Protein AF-A0A3D6CG31-F1 (afdb_monomer)

Secondary structure (DSSP, 8-state):
-BHHHHTTT-TT--TTTTTT-B-EEE---TTSSSEEEEEEEEEEEETT-EEEEEEEEEE---SSS-BPPEEEEEESSTT--EEEEE----TTS---EEEEEEEEPPSSSSEEEEEEEEEEE----SSB--EEEEEEEEEEEPBPPHHHH-EE--EES--SSEEEE-BEESSPPPTTEEEEEEEEEE-TTSPBPTT--EES-GGGTT-SSB--TT-SSSSS--SSSPP-EETTSEEEEEEEEEETTEEEEEEEEEEEE-TT--SS-SEEEEEEEE-PPPHHHHHHHHHHHHHHHHHHHHHHHHHHHHTT--

Structure (mmCIF, N/CA/C/O backbone):
data_AF-A0A3D6CG31-F1
#
_entry.id   AF-A0A3D6CG31-F1
#
loop_
_atom_site.group_PDB
_atom_site.id
_atom_site.type_symbol
_atom_site.label_atom_id
_atom_site.label_alt_id
_atom_site.label_comp_id
_atom_site.label_asym_id
_atom_site.label_entity_id
_atom_site.label_seq_id
_atom_site.pdbx_PDB_ins_code
_atom_site.Cartn_x
_atom_site.Cartn_y
_atom_site.Cartn_z
_atom_site.occupancy
_atom_site.B_iso_or_equiv
_atom_site.auth_seq_id
_atom_site.auth_comp_id
_atom_site.auth_asym_id
_atom_site.auth_atom_id
_atom_site.pdbx_PDB_model_num
ATOM 1 N N . MET A 1 1 ? -11.327 -3.341 32.456 1.00 74.56 1 MET A N 1
ATOM 2 C CA . MET A 1 1 ? -12.306 -3.757 33.484 1.00 74.56 1 MET A CA 1
ATOM 3 C C . MET A 1 1 ? -12.919 -5.075 33.056 1.00 74.56 1 MET A C 1
ATOM 5 O O . MET A 1 1 ? -13.019 -5.312 31.858 1.00 74.56 1 MET A O 1
ATOM 9 N N . THR A 1 2 ? -13.310 -5.924 34.000 1.00 81.06 2 THR A N 1
ATOM 10 C CA . THR A 1 2 ? -14.000 -7.186 33.681 1.00 81.06 2 THR A CA 1
ATOM 11 C C . THR A 1 2 ? -15.369 -6.916 33.048 1.00 81.06 2 THR A C 1
ATOM 13 O O . THR A 1 2 ? -15.935 -5.835 33.228 1.00 81.06 2 THR A O 1
ATOM 16 N N . SER A 1 3 ? -15.948 -7.903 32.363 1.00 79.56 3 SER A N 1
ATOM 17 C CA . SER A 1 3 ? -17.311 -7.801 31.815 1.00 79.56 3 SER A CA 1
ATOM 18 C C . SER A 1 3 ? -18.372 -7.547 32.894 1.00 79.56 3 SER A C 1
ATOM 20 O O . SER A 1 3 ? -19.311 -6.797 32.658 1.00 79.56 3 SER A O 1
ATOM 22 N N . ALA A 1 4 ? -18.200 -8.074 34.112 1.00 81.88 4 ALA A N 1
ATOM 23 C CA . ALA A 1 4 ? -19.115 -7.804 35.226 1.00 81.88 4 ALA A CA 1
ATOM 24 C C . ALA A 1 4 ? -19.066 -6.337 35.694 1.00 81.88 4 ALA A C 1
ATOM 26 O O . ALA A 1 4 ? -20.095 -5.747 36.012 1.00 81.88 4 ALA A O 1
ATOM 27 N N . GLN A 1 5 ? -17.877 -5.728 35.704 1.00 82.00 5 GLN A N 1
ATOM 28 C CA . GLN A 1 5 ? -17.710 -4.306 36.024 1.00 82.00 5 GLN A CA 1
ATOM 29 C C . GLN A 1 5 ? -18.253 -3.392 34.915 1.00 82.00 5 GLN A C 1
ATOM 31 O O . GLN A 1 5 ? -18.635 -2.262 35.203 1.00 82.00 5 GLN A O 1
ATOM 36 N N . GLY A 1 6 ? -18.341 -3.885 33.675 1.00 77.75 6 GLY A N 1
ATOM 37 C CA . GLY A 1 6 ? -18.923 -3.159 32.541 1.00 77.75 6 GLY A CA 1
ATOM 38 C C . GLY A 1 6 ? -20.362 -2.692 32.783 1.00 77.75 6 GLY A C 1
ATOM 39 O O . GLY A 1 6 ? -20.715 -1.596 32.357 1.00 77.75 6 GLY A O 1
ATOM 40 N N . LEU A 1 7 ? -21.152 -3.442 33.565 1.00 80.06 7 LEU A N 1
ATOM 41 C CA . LEU A 1 7 ? -22.521 -3.055 33.943 1.00 80.06 7 LEU A CA 1
ATOM 42 C C . LEU A 1 7 ? -22.604 -1.741 34.732 1.00 80.06 7 LEU A C 1
ATOM 44 O O . LEU A 1 7 ? -23.650 -1.098 34.731 1.00 80.06 7 LEU A O 1
ATOM 48 N N . GLN A 1 8 ? -21.527 -1.339 35.416 1.00 78.75 8 GLN A N 1
ATOM 49 C CA . GLN A 1 8 ? -21.482 -0.060 36.136 1.00 78.75 8 GLN A CA 1
ATOM 50 C C . GLN A 1 8 ? -21.344 1.136 35.188 1.00 78.75 8 GLN A C 1
ATOM 52 O O . GLN A 1 8 ? -21.686 2.251 35.567 1.00 78.75 8 GLN A O 1
ATOM 57 N N . VAL A 1 9 ? -20.828 0.904 33.979 1.00 76.38 9 VAL A N 1
ATOM 58 C CA . VAL A 1 9 ? -20.671 1.921 32.933 1.00 76.38 9 VAL A CA 1
ATOM 59 C C . VAL A 1 9 ? -21.878 1.908 32.004 1.00 76.38 9 VAL A C 1
ATOM 61 O O . VAL A 1 9 ? -22.412 2.958 31.672 1.00 76.38 9 VAL A O 1
ATOM 64 N N . SER A 1 10 ? -22.336 0.718 31.613 1.00 78.81 10 SER A N 1
ATOM 65 C CA . SER A 1 10 ? -23.475 0.554 30.718 1.00 78.81 10 SER A CA 1
ATOM 66 C C . SER A 1 10 ? -24.391 -0.575 31.194 1.00 78.81 10 SER A C 1
ATOM 68 O O . SER A 1 10 ? -24.018 -1.749 31.110 1.00 78.81 10 SER A O 1
ATOM 70 N N . PRO A 1 11 ? -25.618 -0.259 31.644 1.00 79.62 11 PRO A N 1
ATOM 71 C CA . PRO A 1 11 ? -26.596 -1.265 32.058 1.00 79.62 11 PRO A CA 1
ATOM 72 C C . PRO A 1 11 ? -27.039 -2.216 30.936 1.00 79.62 11 PRO A C 1
ATOM 74 O O . PRO A 1 11 ? -27.633 -3.253 31.216 1.00 79.62 11 PRO A O 1
ATOM 77 N N . THR A 1 12 ? -26.776 -1.868 29.672 1.00 78.88 12 TH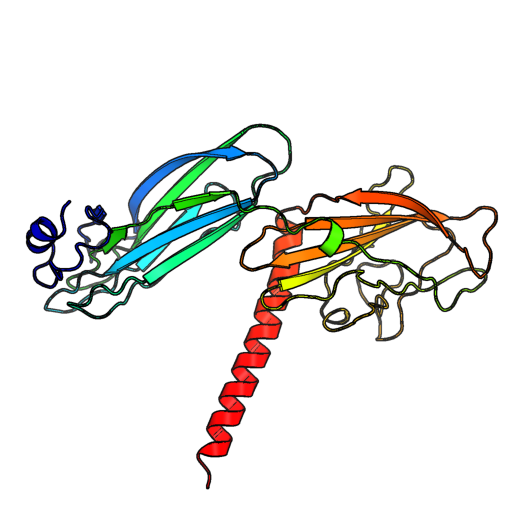R A N 1
ATOM 78 C CA . THR A 1 12 ? -27.110 -2.676 28.487 1.00 78.88 12 THR A CA 1
ATOM 79 C C . THR A 1 12 ? -25.976 -3.623 28.069 1.00 78.88 12 THR A C 1
ATOM 81 O O . THR A 1 12 ? -26.109 -4.348 27.077 1.00 78.88 12 THR A O 1
ATOM 84 N N . TRP A 1 13 ? -24.864 -3.638 28.816 1.00 83.56 13 TRP A N 1
ATOM 85 C CA . TRP A 1 13 ? -23.730 -4.530 28.587 1.00 83.56 13 TRP A CA 1
ATOM 86 C C . TRP A 1 13 ? -24.083 -5.998 28.864 1.00 83.56 13 TRP A C 1
ATOM 88 O O . TRP A 1 13 ? -24.642 -6.331 29.909 1.00 83.56 13 TRP A O 1
ATOM 98 N N . ASP A 1 14 ? -23.692 -6.898 27.958 1.00 80.38 14 ASP A N 1
ATOM 99 C CA . ASP A 1 14 ? -23.818 -8.339 28.180 1.00 80.38 14 ASP A CA 1
ATOM 100 C C . ASP A 1 14 ? -22.618 -8.869 28.978 1.00 80.38 14 ASP A C 1
ATOM 102 O O . ASP A 1 14 ? -21.479 -8.933 28.511 1.00 80.38 14 ASP A O 1
ATOM 106 N N . VAL A 1 15 ? -22.880 -9.281 30.218 1.00 74.50 15 VAL A N 1
ATOM 107 C CA . VAL A 1 15 ? -21.870 -9.846 31.125 1.00 74.50 15 VAL A CA 1
ATOM 108 C C . VAL A 1 15 ? -21.269 -11.160 30.628 1.00 74.50 15 VAL A C 1
ATOM 110 O O . 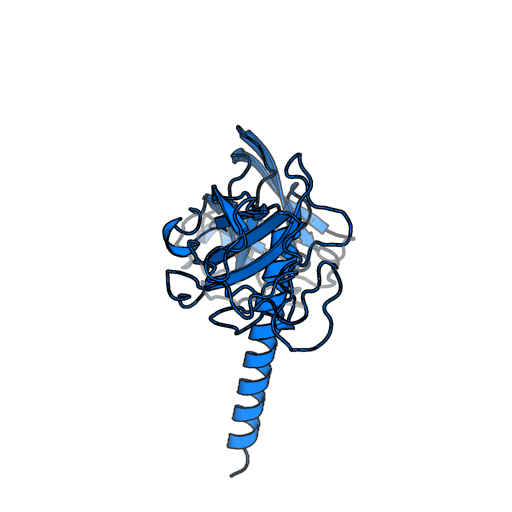VAL A 1 15 ? -20.178 -11.524 31.069 1.00 74.50 15 VAL A O 1
ATOM 113 N N . ASN A 1 16 ? -21.938 -11.847 29.697 1.00 74.75 16 ASN A N 1
ATOM 114 C CA . ASN A 1 16 ? -21.446 -13.074 29.077 1.00 74.75 16 ASN A CA 1
ATOM 115 C C . ASN A 1 16 ? -20.445 -12.814 27.951 1.00 74.75 16 ASN A C 1
ATOM 117 O O . ASN A 1 16 ? -19.900 -13.766 27.392 1.00 74.75 16 ASN A O 1
ATOM 121 N N . CYS A 1 17 ? -20.103 -11.551 27.677 1.00 73.25 17 CYS A N 1
ATOM 122 C CA . CYS A 1 17 ? -18.945 -11.187 26.860 1.00 73.25 17 CYS A CA 1
ATOM 123 C C . CYS A 1 17 ? -17.644 -11.411 27.638 1.00 73.25 17 CYS A C 1
ATOM 125 O O . CYS A 1 17 ? -16.812 -10.517 27.779 1.00 73.25 17 CYS A O 1
ATOM 127 N N . SER A 1 18 ? -17.518 -12.594 28.237 1.00 63.00 18 SER A N 1
ATOM 128 C CA . SER A 1 18 ? -16.378 -13.067 29.014 1.00 63.00 18 SER A CA 1
ATOM 129 C C . SER A 1 18 ? -15.284 -13.649 28.121 1.00 63.00 18 SER A C 1
ATOM 131 O O . SER A 1 18 ? -14.123 -13.678 28.532 1.00 63.00 18 SER A O 1
ATOM 133 N N . ASN A 1 19 ? -15.624 -14.043 26.886 1.00 57.72 19 ASN A N 1
ATOM 134 C CA . ASN A 1 19 ? -14.634 -14.239 25.833 1.00 57.72 19 ASN A CA 1
ATOM 135 C C . ASN A 1 19 ? -13.849 -12.925 25.686 1.00 57.72 19 ASN A C 1
ATOM 137 O O . ASN A 1 19 ? -14.454 -11.873 25.497 1.00 57.72 19 ASN A O 1
ATOM 141 N N . ASN A 1 20 ? -12.523 -13.017 25.833 1.00 54.59 20 ASN A N 1
ATOM 142 C CA . ASN A 1 20 ? -11.527 -11.929 25.856 1.00 54.59 20 ASN A CA 1
ATOM 143 C C . ASN A 1 20 ? -11.290 -11.219 27.213 1.00 54.59 20 ASN A C 1
ATOM 145 O O . ASN A 1 20 ? -10.368 -10.417 27.343 1.00 54.59 20 ASN A O 1
ATOM 149 N N . GLY A 1 21 ? -12.005 -11.584 28.283 1.00 74.44 21 GLY A N 1
ATOM 150 C CA . GLY A 1 21 ? -11.642 -11.190 29.651 1.00 74.44 21 GLY A CA 1
ATOM 151 C C . GLY A 1 21 ? -11.888 -9.715 30.011 1.00 74.44 21 GLY A C 1
ATOM 152 O O . GLY A 1 21 ? -12.978 -9.368 30.465 1.00 74.44 21 GLY A O 1
ATOM 153 N N . ASN A 1 22 ? -10.846 -8.876 29.948 1.00 83.38 22 ASN A N 1
ATOM 154 C CA . ASN A 1 22 ? -10.865 -7.479 30.404 1.00 83.38 22 ASN A CA 1
ATOM 155 C C . ASN A 1 22 ? -10.921 -6.512 29.219 1.00 83.38 22 ASN A C 1
ATOM 157 O O . ASN A 1 22 ? -10.044 -6.553 28.369 1.00 83.38 22 ASN A O 1
ATOM 161 N N . HIS A 1 23 ? -11.829 -5.538 29.277 1.00 86.50 23 HIS A N 1
ATOM 162 C CA . HIS A 1 23 ? -12.048 -4.560 28.203 1.00 86.50 23 HIS A CA 1
ATOM 163 C C . HIS A 1 23 ? -11.639 -3.144 28.615 1.00 86.50 23 HIS A C 1
ATOM 165 O O . HIS A 1 23 ? -11.683 -2.791 29.806 1.00 86.50 23 HIS A O 1
ATOM 171 N N . LEU A 1 24 ? -11.276 -2.309 27.642 1.00 90.75 24 LEU A N 1
ATOM 172 C CA . LEU A 1 24 ? -11.152 -0.865 27.832 1.00 90.75 24 LEU A CA 1
ATOM 173 C C . LEU A 1 24 ? -12.522 -0.226 27.598 1.00 90.75 24 LEU A C 1
ATOM 175 O O . LEU A 1 24 ? -13.062 -0.319 26.504 1.00 90.75 24 LEU A O 1
ATOM 179 N N . TYR A 1 25 ? -13.065 0.441 28.612 1.00 90.56 25 TYR A N 1
ATOM 180 C CA . TYR A 1 25 ? -14.312 1.193 28.487 1.00 90.56 25 TYR A CA 1
ATOM 181 C C . TYR A 1 25 ? -14.008 2.684 28.501 1.00 90.56 25 TYR A C 1
ATOM 183 O O . TYR A 1 25 ? -13.195 3.158 29.297 1.00 90.56 25 TYR A O 1
ATOM 191 N N . VAL A 1 26 ? -14.682 3.409 27.625 1.00 92.56 26 VAL A N 1
ATOM 192 C CA . VAL A 1 26 ? -14.509 4.832 27.380 1.00 92.56 26 VAL A CA 1
ATOM 193 C C . VAL A 1 26 ? -15.880 5.473 27.560 1.00 92.56 26 VAL A C 1
ATOM 195 O O . VAL A 1 26 ? -16.756 5.304 26.717 1.00 92.56 26 VAL A O 1
ATOM 198 N N . ASN A 1 27 ? -16.060 6.173 28.683 1.00 89.62 27 ASN A N 1
ATOM 199 C CA . ASN A 1 27 ? -17.300 6.882 29.005 1.00 89.62 27 ASN A CA 1
ATOM 200 C C . ASN A 1 27 ? -17.376 8.179 28.206 1.00 89.62 27 ASN A C 1
ATOM 202 O O . ASN A 1 27 ? -16.622 9.111 28.514 1.00 89.62 27 ASN A O 1
ATOM 206 N N . GLY A 1 28 ? -18.183 8.180 27.155 1.00 89.62 28 GLY A N 1
ATOM 207 C CA . GLY A 1 28 ? -18.492 9.261 26.232 1.00 89.62 28 GLY A CA 1
ATOM 208 C C . GLY A 1 28 ? -18.897 10.577 26.897 1.00 89.62 28 GLY A C 1
ATOM 209 O O . GLY A 1 28 ? -19.248 10.620 28.074 1.00 89.62 28 GLY A O 1
ATOM 210 N N . ALA A 1 29 ? -18.772 11.683 26.171 1.00 90.94 29 ALA A N 1
ATOM 211 C CA . ALA A 1 29 ? -19.188 13.008 26.610 1.00 90.94 29 ALA A CA 1
ATOM 212 C C . ALA A 1 29 ? -19.809 13.785 25.439 1.00 90.94 29 ALA A C 1
ATOM 214 O O . ALA A 1 29 ? -19.253 14.775 24.964 1.00 90.94 29 ALA A O 1
ATOM 215 N N . THR A 1 30 ? -20.975 13.324 24.990 1.00 91.25 30 THR A N 1
ATOM 216 C CA . THR A 1 30 ? -21.802 13.987 23.974 1.00 91.25 30 THR A CA 1
ATOM 217 C C . THR A 1 30 ? -22.056 15.476 24.266 1.00 91.25 30 THR A C 1
ATOM 219 O O . THR A 1 30 ? -22.028 15.947 25.405 1.00 91.25 30 THR A O 1
ATOM 222 N N . GLY A 1 31 ? -22.334 16.246 23.212 1.00 90.06 31 GLY A N 1
ATOM 223 C CA . GLY A 1 31 ? -22.633 17.679 23.278 1.00 90.06 31 GLY A CA 1
ATOM 224 C C . GLY A 1 31 ? -21.413 18.590 23.446 1.00 90.06 31 GLY A C 1
ATOM 225 O O . GLY A 1 31 ? -21.580 19.799 23.623 1.00 90.06 31 GLY A O 1
ATOM 226 N N . LEU A 1 32 ? -20.195 18.047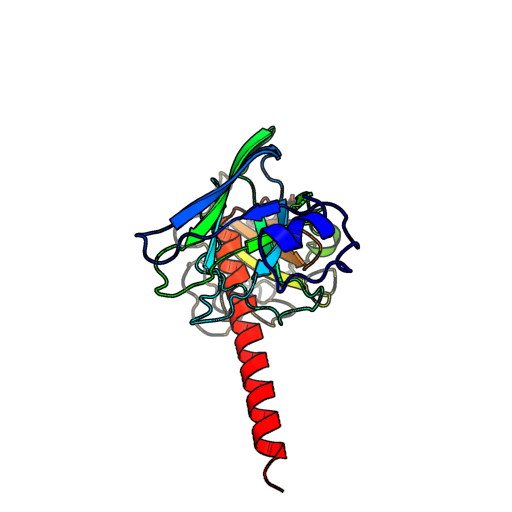 23.381 1.00 92.62 32 LEU A N 1
ATOM 227 C CA . LEU A 1 32 ? -18.962 18.832 23.372 1.00 92.62 32 LEU A CA 1
ATOM 228 C C . LEU A 1 32 ? -18.539 19.182 21.939 1.00 92.62 32 LEU A C 1
ATOM 230 O O . LEU A 1 32 ? -19.199 18.857 20.956 1.00 92.62 32 LEU A O 1
ATOM 234 N N . THR A 1 33 ? -17.427 19.899 21.805 1.00 92.44 33 THR A N 1
ATOM 235 C CA . THR A 1 33 ? -16.860 20.243 20.502 1.00 92.44 33 THR A CA 1
ATOM 236 C C . THR A 1 33 ? -15.688 19.330 20.153 1.00 92.44 33 THR A C 1
ATOM 238 O O . THR A 1 33 ? -14.783 19.106 20.956 1.00 92.44 33 THR A O 1
ATOM 241 N N . GLY A 1 34 ? -15.674 18.845 18.911 1.00 93.38 34 GLY A N 1
ATOM 242 C CA . GLY A 1 34 ? -14.575 18.057 18.359 1.00 93.38 34 GLY A CA 1
ATOM 243 C C . GLY A 1 34 ? -14.459 16.651 18.948 1.00 93.38 34 GLY A C 1
ATOM 244 O O . GLY A 1 34 ? -15.448 16.021 19.309 1.00 93.38 34 GLY A O 1
ATOM 245 N N . SER A 1 35 ? -13.225 16.149 19.003 1.00 95.94 35 SER A N 1
ATOM 246 C CA . SER A 1 35 ? -12.925 14.782 19.431 1.00 95.94 35 SER A CA 1
ATOM 247 C C . SER A 1 35 ? -11.926 14.762 20.581 1.00 95.94 35 SER A C 1
ATOM 249 O O . SER A 1 35 ? -11.000 15.579 20.621 1.00 95.94 35 SER A O 1
ATOM 251 N N . ARG A 1 36 ? -12.048 13.779 21.476 1.00 95.50 36 ARG A N 1
ATOM 252 C CA . ARG A 1 36 ? -11.067 13.523 22.542 1.00 95.50 36 ARG A CA 1
ATOM 253 C C . ARG A 1 36 ? -10.237 12.279 22.256 1.00 95.50 36 ARG A C 1
ATOM 255 O O . ARG A 1 36 ? -10.669 11.375 21.546 1.00 95.50 36 ARG A O 1
ATOM 262 N N . VAL A 1 37 ? -9.058 12.199 22.866 1.00 96.88 37 VAL A N 1
ATOM 263 C CA . VAL A 1 37 ? -8.226 10.990 22.820 1.00 96.88 37 VAL A CA 1
ATOM 264 C C . VAL A 1 37 ? -8.800 9.954 23.785 1.00 96.88 37 VAL A C 1
ATOM 266 O O . VAL A 1 37 ? -8.684 10.108 24.997 1.00 96.88 37 VAL A O 1
ATOM 269 N N . ALA A 1 38 ? -9.402 8.899 23.241 1.00 95.88 38 ALA A N 1
ATOM 270 C CA . ALA A 1 38 ? -9.897 7.757 24.004 1.00 95.88 38 ALA A CA 1
ATOM 271 C C . ALA A 1 38 ? -8.756 6.812 24.412 1.00 95.88 38 ALA A C 1
ATOM 273 O O . ALA A 1 38 ? -8.762 6.235 25.497 1.00 95.88 38 ALA A O 1
ATOM 274 N N . TRP A 1 39 ? -7.758 6.667 23.538 1.00 97.31 39 TRP A N 1
ATOM 275 C CA . TRP A 1 39 ? -6.573 5.852 23.779 1.00 97.31 39 TRP A CA 1
ATOM 276 C C . TRP A 1 39 ? -5.411 6.324 22.906 1.00 97.31 39 TRP A C 1
ATOM 278 O O . TRP A 1 39 ? -5.617 6.780 21.778 1.00 97.31 39 TRP A O 1
ATOM 288 N N . HIS A 1 40 ? -4.179 6.195 23.397 1.00 97.44 40 HIS A N 1
ATOM 289 C CA . HIS A 1 40 ? -2.994 6.375 22.568 1.00 97.44 40 HIS A CA 1
ATOM 290 C C . HIS A 1 40 ? -1.815 5.538 23.061 1.00 97.44 40 HIS A C 1
ATOM 292 O O . HIS A 1 40 ? -1.685 5.259 24.253 1.00 97.44 40 HIS A O 1
ATOM 298 N N . GLN A 1 41 ? -0.905 5.209 22.147 1.00 97.19 41 GLN A N 1
ATOM 299 C CA . GLN A 1 41 ? 0.347 4.534 22.473 1.00 97.19 41 GLN A CA 1
ATOM 300 C C . GLN A 1 41 ? 1.448 4.907 21.479 1.00 97.19 41 GLN A C 1
ATOM 302 O O . GLN A 1 41 ? 1.188 5.124 20.295 1.00 97.19 41 GLN A O 1
ATOM 307 N N . ASN A 1 42 ? 2.686 4.957 21.972 1.00 97.00 42 ASN A N 1
ATOM 308 C CA . ASN A 1 42 ? 3.879 4.958 21.132 1.00 97.00 42 ASN A CA 1
ATOM 309 C C . ASN A 1 42 ? 4.384 3.522 20.990 1.00 97.00 42 ASN A C 1
ATOM 311 O O . ASN A 1 42 ? 4.570 2.831 21.992 1.00 97.00 42 ASN A O 1
ATOM 315 N N . VAL A 1 43 ? 4.621 3.092 19.757 1.00 96.56 43 VAL A N 1
ATOM 316 C CA . VAL A 1 43 ? 5.114 1.757 19.418 1.00 96.56 43 VAL A CA 1
ATOM 317 C C . VAL A 1 43 ? 6.365 1.864 18.558 1.00 96.56 43 VAL A C 1
ATOM 319 O O . VAL A 1 43 ? 6.492 2.759 17.722 1.00 96.56 43 VAL A O 1
ATOM 322 N N . THR A 1 44 ? 7.290 0.930 18.755 1.00 96.69 44 THR A N 1
ATOM 323 C CA . THR A 1 44 ? 8.496 0.816 17.935 1.00 96.69 44 THR A CA 1
ATOM 324 C C . THR A 1 44 ? 8.282 -0.263 16.886 1.00 96.69 44 THR A C 1
ATOM 326 O O . THR A 1 44 ? 7.986 -1.407 17.219 1.00 96.69 44 THR A O 1
ATOM 329 N N . VAL A 1 45 ? 8.450 0.102 15.620 1.00 94.94 45 VAL A N 1
ATOM 330 C CA . VAL A 1 45 ? 8.254 -0.767 14.453 1.00 94.94 45 VAL A CA 1
ATOM 331 C C . VAL A 1 45 ? 9.465 -0.698 13.531 1.00 94.94 45 VAL A C 1
ATOM 333 O O . VAL A 1 45 ? 10.279 0.220 13.625 1.00 94.94 45 VAL A O 1
ATOM 336 N N . SER A 1 46 ? 9.622 -1.669 12.639 1.00 93.44 46 SER A N 1
ATOM 337 C CA . SER A 1 46 ? 10.743 -1.693 11.698 1.00 93.44 46 SER A CA 1
ATOM 338 C C . SER A 1 46 ? 10.459 -0.829 10.467 1.00 93.44 46 SER A C 1
ATOM 340 O O . SER A 1 46 ? 9.372 -0.875 9.889 1.00 93.44 46 SER A O 1
ATOM 342 N N . ARG A 1 47 ? 11.457 -0.054 10.028 1.00 88.31 47 ARG A N 1
ATOM 343 C CA . ARG A 1 47 ? 11.411 0.683 8.756 1.00 88.31 47 ARG A CA 1
ATOM 344 C C . ARG A 1 47 ? 11.300 -0.281 7.575 1.00 88.31 47 ARG A C 1
ATOM 346 O O . ARG A 1 47 ? 11.804 -1.401 7.626 1.00 88.31 47 ARG A O 1
ATOM 353 N N . GLY A 1 48 ? 10.604 0.155 6.526 1.00 80.88 48 GLY A N 1
ATOM 354 C CA . GLY A 1 48 ? 10.371 -0.627 5.309 1.00 80.88 48 GLY A CA 1
ATOM 355 C C . GLY A 1 48 ? 9.487 -1.868 5.486 1.00 80.88 48 GLY A C 1
ATOM 356 O O . GLY A 1 48 ? 9.376 -2.662 4.556 1.00 80.88 48 GLY A O 1
ATOM 357 N N . LYS A 1 49 ? 8.877 -2.062 6.661 1.00 85.12 49 LYS A N 1
ATOM 358 C CA . LYS A 1 49 ? 7.956 -3.169 6.941 1.00 85.12 49 LYS A CA 1
ATOM 359 C C . LYS A 1 49 ? 6.506 -2.716 6.907 1.00 85.12 49 LYS A C 1
ATOM 361 O O . LYS A 1 49 ? 6.195 -1.523 6.939 1.00 85.12 49 LYS A O 1
ATOM 366 N N . MET A 1 50 ? 5.618 -3.699 6.849 1.00 86.19 50 MET A N 1
ATOM 367 C CA . MET A 1 50 ? 4.183 -3.486 6.882 1.00 86.19 50 MET A CA 1
ATOM 368 C C . MET A 1 50 ? 3.580 -4.082 8.136 1.00 86.19 50 MET A C 1
ATOM 370 O O . MET A 1 50 ? 3.986 -5.154 8.581 1.00 86.19 50 MET A O 1
ATOM 374 N N . TYR A 1 51 ? 2.586 -3.390 8.675 1.00 90.00 51 TYR A N 1
ATOM 375 C CA . TYR A 1 51 ? 1.898 -3.799 9.889 1.00 90.00 51 TYR A CA 1
ATOM 376 C C . TYR A 1 51 ? 0.393 -3.736 9.681 1.00 90.00 51 TYR A C 1
ATOM 378 O O . TYR A 1 51 ? -0.103 -2.823 9.025 1.00 90.00 51 TYR A O 1
ATOM 386 N N . LYS A 1 52 ? -0.341 -4.680 10.265 1.00 88.50 52 LYS A N 1
ATOM 387 C CA . LYS A 1 52 ? -1.798 -4.628 10.351 1.00 88.50 52 LYS A CA 1
ATOM 388 C C . LYS A 1 52 ? -2.188 -4.199 11.758 1.00 88.50 52 LYS A C 1
ATOM 390 O O . LYS A 1 52 ? -1.873 -4.891 12.724 1.00 88.50 52 LYS A O 1
ATOM 395 N N . PHE A 1 53 ? -2.848 -3.053 11.848 1.00 93.38 53 PHE A N 1
ATOM 396 C CA . PHE A 1 53 ? -3.543 -2.602 13.044 1.00 93.38 53 PHE A CA 1
ATOM 397 C C . PHE A 1 53 ? -4.955 -3.189 13.045 1.00 93.38 53 PHE A C 1
ATOM 399 O O . PHE A 1 53 ? -5.643 -3.086 12.028 1.00 93.38 53 PHE A O 1
ATOM 406 N N . CYS A 1 54 ? -5.385 -3.774 14.162 1.00 91.69 54 CYS A N 1
ATOM 407 C CA . CYS A 1 54 ? -6.774 -4.165 14.404 1.00 91.69 54 CYS A CA 1
ATOM 408 C C . CYS A 1 54 ? -7.191 -3.747 15.816 1.00 91.69 54 CYS A C 1
ATOM 410 O O . CYS A 1 54 ? -6.390 -3.790 16.750 1.00 91.69 54 CYS A O 1
ATOM 412 N N . ALA A 1 55 ? -8.451 -3.367 15.964 1.00 94.25 55 ALA A N 1
ATOM 413 C CA . ALA A 1 55 ? -9.103 -3.177 17.246 1.00 94.25 55 ALA A CA 1
ATOM 414 C C . ALA A 1 55 ? -10.567 -3.581 17.108 1.00 94.25 55 ALA A C 1
ATOM 416 O O . ALA A 1 55 ? -11.215 -3.235 16.118 1.00 94.25 55 ALA A O 1
ATOM 417 N N . ASP A 1 56 ? -11.087 -4.274 18.108 1.00 92.75 56 ASP A N 1
ATOM 418 C CA . ASP A 1 56 ? -12.498 -4.605 18.188 1.00 92.75 56 ASP A CA 1
ATOM 419 C C . ASP A 1 56 ? -13.199 -3.544 19.030 1.00 92.75 56 ASP A C 1
ATOM 421 O O . ASP A 1 56 ? -12.751 -3.180 20.118 1.00 92.75 56 ASP A O 1
ATOM 425 N N . MET A 1 57 ? -14.282 -2.995 18.491 1.00 94.00 57 MET A N 1
ATOM 426 C CA . MET A 1 57 ? -14.998 -1.868 19.073 1.00 94.00 57 MET A CA 1
ATOM 427 C C . MET A 1 57 ? -16.483 -2.182 19.207 1.00 94.00 57 MET A C 1
ATOM 429 O O . MET A 1 57 ? -17.085 -2.814 18.337 1.00 94.00 57 MET A O 1
ATOM 433 N N . LYS A 1 58 ? -17.085 -1.733 20.306 1.00 91.56 58 LYS A N 1
ATOM 434 C CA . LYS A 1 58 ? -18.506 -1.929 20.592 1.00 91.56 58 LYS A CA 1
ATOM 435 C C . LYS A 1 58 ? -19.090 -0.666 21.207 1.00 91.56 58 LYS A C 1
ATOM 437 O O . LYS A 1 58 ? -18.575 -0.172 22.205 1.00 91.56 58 LYS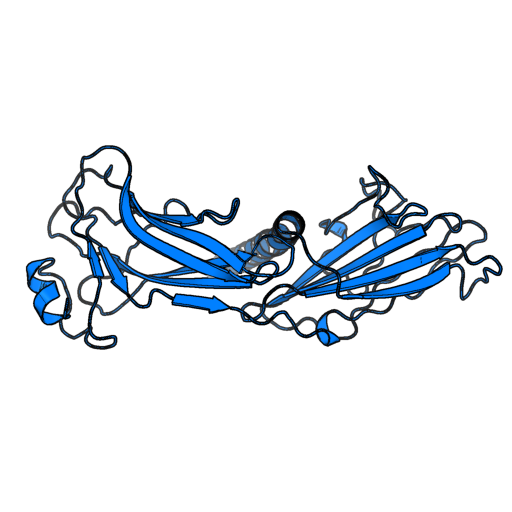 A O 1
ATOM 442 N N . ASN A 1 59 ? -20.171 -0.154 20.627 1.00 92.25 59 ASN A N 1
ATOM 443 C CA . ASN A 1 59 ? -20.951 0.905 21.255 1.00 92.25 59 ASN A CA 1
ATOM 444 C C . ASN A 1 59 ? -21.684 0.361 22.480 1.00 92.25 59 ASN A C 1
ATOM 446 O O . ASN A 1 59 ? -22.079 -0.810 22.503 1.00 92.25 59 ASN A O 1
ATOM 450 N N . LEU A 1 60 ? -21.874 1.221 23.475 1.00 88.88 60 LEU A N 1
ATOM 451 C CA . LEU A 1 60 ? -22.621 0.911 24.689 1.00 88.88 60 LEU A CA 1
ATOM 452 C C . LEU A 1 60 ? -23.930 1.719 24.674 1.00 88.88 60 LEU A C 1
ATOM 454 O O . LEU A 1 60 ? -23.915 2.895 25.028 1.00 88.88 60 LEU A O 1
ATOM 458 N N . PRO A 1 61 ? -25.048 1.127 24.210 1.00 85.19 61 PRO A N 1
ATOM 459 C CA . PRO A 1 61 ? -26.286 1.864 23.983 1.00 85.19 61 PRO A CA 1
ATOM 460 C C . PRO A 1 61 ? -26.884 2.449 25.261 1.00 85.19 61 PRO A C 1
ATOM 462 O O . PRO A 1 61 ? -26.940 1.760 26.287 1.00 85.19 61 PRO A O 1
ATOM 465 N N . GLN A 1 62 ? -27.424 3.663 25.158 1.00 81.75 62 GLN A N 1
ATOM 466 C CA . GLN A 1 62 ? -28.202 4.316 26.215 1.00 81.75 62 GLN A CA 1
ATOM 467 C C . GLN A 1 62 ? -29.712 4.301 25.913 1.00 81.75 62 GLN A C 1
ATOM 469 O O . GLN A 1 62 ? -30.149 4.142 24.773 1.00 81.75 62 GLN A O 1
ATOM 474 N N . CYS A 1 63 ? -30.544 4.426 26.952 1.00 72.50 63 CYS A N 1
ATOM 475 C CA . CYS A 1 63 ? -32.000 4.238 26.847 1.00 72.50 63 CYS A CA 1
ATOM 476 C C . CYS A 1 63 ? -32.754 5.390 26.147 1.00 72.50 63 CYS A C 1
ATOM 478 O O . CYS A 1 63 ? -33.935 5.234 25.836 1.00 72.50 63 CYS A O 1
ATOM 480 N N . GLY A 1 64 ? -32.112 6.537 25.903 1.00 71.56 64 GLY A N 1
ATOM 481 C CA . GLY A 1 64 ? -32.711 7.706 25.257 1.00 71.56 64 GLY A CA 1
ATOM 482 C C . GLY A 1 64 ? -31.720 8.386 24.316 1.00 71.56 64 GLY A C 1
ATOM 483 O O . GLY A 1 64 ? -30.552 8.495 24.652 1.00 71.56 64 GLY A O 1
ATOM 484 N N . PHE A 1 65 ? -32.182 8.800 23.128 1.00 79.12 65 PHE A N 1
ATOM 485 C CA . PHE A 1 65 ? -31.383 9.485 22.093 1.00 79.12 65 PHE A CA 1
ATOM 486 C C . PHE A 1 65 ? -29.953 8.936 21.915 1.00 79.12 65 PHE A C 1
ATOM 488 O O . PHE A 1 65 ? -29.004 9.710 21.903 1.00 79.12 65 PHE A O 1
ATOM 495 N N . ASP A 1 66 ? -29.838 7.609 21.761 1.00 86.25 66 ASP A N 1
ATOM 496 C CA . ASP A 1 66 ? -28.574 6.860 21.708 1.00 86.25 66 ASP A CA 1
ATOM 497 C C . ASP A 1 66 ? -27.662 7.311 20.558 1.00 86.25 66 ASP A C 1
ATOM 499 O O . ASP A 1 66 ? -27.820 6.899 19.401 1.00 86.25 66 ASP A O 1
ATOM 503 N N . ILE A 1 67 ? -26.689 8.157 20.882 1.00 92.25 67 ILE A N 1
ATOM 504 C CA . ILE A 1 67 ? -25.654 8.581 19.947 1.00 92.25 67 ILE A CA 1
ATOM 505 C C . ILE A 1 67 ? -24.669 7.437 19.734 1.00 92.25 67 ILE A C 1
ATOM 507 O O . ILE A 1 67 ? -24.052 6.933 20.670 1.00 92.25 67 ILE A O 1
ATOM 511 N N . LYS A 1 68 ? -24.473 7.046 18.473 1.00 94.00 68 LYS A N 1
ATOM 512 C CA . LYS A 1 68 ? -23.462 6.047 18.119 1.00 94.00 68 LYS A CA 1
ATOM 513 C C . LYS A 1 68 ? -22.061 6.661 18.205 1.00 94.00 68 LYS A C 1
ATOM 515 O O . LYS A 1 68 ? -21.861 7.750 17.665 1.00 94.00 68 LYS A O 1
ATOM 520 N N . PRO A 1 69 ? -21.084 5.982 18.833 1.00 95.25 69 PRO A N 1
ATOM 521 C CA . PRO A 1 69 ? -19.694 6.410 18.821 1.00 95.25 69 PRO A CA 1
ATOM 522 C C . PRO A 1 69 ? -19.190 6.576 17.388 1.00 95.25 69 PRO A C 1
ATOM 524 O O . PRO A 1 69 ? -19.313 5.664 16.565 1.00 95.25 69 PRO A O 1
ATOM 527 N N . ILE A 1 70 ? -18.577 7.723 17.107 1.00 97.19 70 ILE A N 1
ATOM 528 C CA . ILE A 1 70 ? -17.841 7.960 15.867 1.00 97.19 70 ILE A CA 1
ATOM 529 C C . ILE A 1 70 ? -16.362 8.028 16.230 1.00 97.19 70 ILE A C 1
ATOM 531 O O . ILE A 1 70 ? -15.931 8.880 17.006 1.00 97.19 70 ILE A O 1
ATOM 535 N N . VAL A 1 71 ? -15.581 7.103 15.683 1.00 97.81 71 VAL A N 1
ATOM 536 C CA . VAL A 1 71 ? -14.174 6.915 16.025 1.00 97.81 71 VAL A CA 1
ATOM 537 C C . VAL A 1 71 ? -13.285 7.284 14.847 1.00 97.81 71 VAL A C 1
ATOM 539 O O . VAL A 1 71 ? -13.536 6.896 13.709 1.00 97.81 71 VAL A O 1
ATOM 542 N N . SER A 1 72 ? -12.198 7.999 15.116 1.00 97.75 72 SER A N 1
ATOM 543 C CA . SER A 1 72 ? -11.103 8.168 14.160 1.00 97.75 72 SER A CA 1
ATOM 544 C C . SER A 1 72 ? -9.827 7.560 14.723 1.00 97.75 72 SER A C 1
ATOM 546 O O . SER A 1 72 ? -9.513 7.747 15.895 1.00 97.75 72 SER A O 1
ATOM 548 N N . VAL A 1 73 ? -9.068 6.844 13.899 1.00 97.62 73 VAL A N 1
ATOM 549 C CA . VAL A 1 73 ? -7.762 6.303 14.282 1.00 97.62 73 VAL A CA 1
ATOM 550 C C . VAL A 1 73 ? -6.692 7.040 13.500 1.00 97.62 73 VAL A C 1
ATOM 552 O O . VAL A 1 73 ? -6.675 6.993 12.271 1.00 97.62 73 VAL A O 1
ATOM 555 N N . GLN A 1 74 ? -5.816 7.724 14.225 1.00 97.50 74 GLN A N 1
ATOM 556 C CA . GLN A 1 74 ? -4.719 8.494 13.661 1.00 97.50 74 GLN A CA 1
ATOM 557 C C . GLN A 1 74 ? -3.396 7.771 13.861 1.00 97.50 74 GLN A C 1
ATOM 559 O O . GLN A 1 74 ? -3.088 7.297 14.961 1.00 97.50 74 GLN A O 1
ATOM 564 N N . PHE A 1 75 ? -2.590 7.762 12.809 1.00 96.19 75 PHE A N 1
ATOM 565 C CA . PHE A 1 75 ? -1.231 7.254 12.823 1.00 96.19 75 PHE A CA 1
ATOM 566 C C . PHE A 1 75 ? -0.274 8.417 12.583 1.00 96.19 75 PHE A C 1
ATOM 568 O O . PHE A 1 75 ? -0.492 9.259 11.719 1.00 96.19 75 PHE A O 1
ATOM 575 N N . SER A 1 76 ? 0.862 8.447 13.281 1.00 93.94 76 SER A N 1
ATOM 576 C CA . SER A 1 76 ? 1.924 9.417 12.966 1.00 93.94 76 SER A CA 1
ATOM 577 C C . SER A 1 76 ? 2.594 9.165 11.601 1.00 93.94 76 SER A C 1
ATOM 579 O O . SER A 1 76 ? 3.530 9.873 11.234 1.00 93.94 76 SER A O 1
ATOM 581 N N . VAL A 1 77 ? 2.145 8.142 10.863 1.00 88.00 77 VAL A N 1
ATOM 582 C CA . VAL A 1 77 ? 2.508 7.868 9.472 1.00 88.00 77 VAL A CA 1
ATOM 583 C C . VAL A 1 77 ? 1.414 8.436 8.570 1.00 88.00 77 VAL A C 1
ATOM 585 O O . VAL A 1 77 ? 0.261 8.015 8.639 1.00 88.00 77 VAL A O 1
ATOM 588 N N . ALA A 1 78 ? 1.785 9.382 7.708 1.00 82.38 78 ALA A N 1
ATOM 589 C CA . ALA A 1 78 ? 0.843 10.082 6.842 1.00 82.38 78 ALA A CA 1
ATOM 590 C C . ALA A 1 78 ? 0.113 9.138 5.868 1.00 82.38 78 ALA A C 1
ATOM 592 O O . ALA A 1 78 ? 0.705 8.206 5.328 1.00 82.38 78 ALA A O 1
ATOM 593 N N . GLY A 1 79 ? -1.163 9.432 5.604 1.00 80.81 79 GLY A N 1
ATOM 594 C CA . GLY A 1 79 ? -1.960 8.766 4.566 1.00 80.81 79 GLY A CA 1
ATOM 595 C C . GLY A 1 79 ? -2.695 7.494 4.998 1.00 80.81 79 GLY A C 1
ATOM 596 O O . GLY A 1 79 ? -3.390 6.907 4.171 1.00 80.81 79 GLY A O 1
ATOM 597 N N . PHE A 1 80 ? -2.583 7.083 6.265 1.00 86.19 80 PHE A N 1
ATOM 598 C CA . PHE A 1 80 ? -3.207 5.852 6.774 1.00 86.19 80 PHE A CA 1
ATOM 599 C C . PHE A 1 80 ? -4.341 6.076 7.780 1.00 86.19 80 PHE A C 1
ATOM 601 O O . PHE A 1 80 ? -4.940 5.101 8.237 1.00 86.19 80 PHE A O 1
ATOM 608 N N . ASP A 1 81 ? -4.651 7.325 8.122 1.00 91.00 81 ASP A N 1
ATOM 609 C CA . ASP A 1 81 ? -5.704 7.641 9.086 1.00 91.00 81 ASP A CA 1
ATOM 610 C C . ASP A 1 81 ? -7.059 7.064 8.657 1.00 91.00 81 ASP A C 1
ATOM 612 O O . ASP A 1 81 ? -7.456 7.123 7.490 1.00 91.00 81 ASP A O 1
ATOM 616 N N . MET A 1 82 ? -7.782 6.522 9.633 1.00 91.38 82 MET A N 1
ATOM 617 C CA . MET A 1 82 ? -9.179 6.134 9.488 1.00 91.38 82 MET A CA 1
ATOM 618 C C . MET A 1 82 ? -10.032 7.230 10.108 1.00 91.38 82 MET A C 1
ATOM 620 O O . MET A 1 82 ? -9.875 7.534 11.288 1.00 91.38 82 MET A O 1
ATOM 624 N N . THR A 1 83 ? -10.932 7.822 9.333 1.00 94.12 83 THR A N 1
ATOM 625 C CA . THR A 1 83 ? -11.778 8.924 9.798 1.00 94.12 83 THR A CA 1
ATOM 626 C C . THR A 1 83 ? -13.232 8.487 9.901 1.00 94.12 83 THR A C 1
ATOM 628 O O . THR A 1 83 ? -13.715 7.706 9.080 1.00 94.12 83 THR A O 1
ATOM 631 N N . ASN A 1 84 ? -13.923 8.996 10.920 1.00 94.44 84 ASN A N 1
ATOM 632 C CA . ASN A 1 84 ? -15.375 8.907 11.093 1.00 94.44 84 ASN A CA 1
ATOM 633 C C . ASN A 1 84 ? -15.964 7.486 10.986 1.00 94.44 84 ASN A C 1
ATOM 635 O O . ASN A 1 84 ? -16.977 7.266 10.322 1.00 94.44 84 ASN A O 1
ATOM 639 N N . GLN A 1 85 ? -15.323 6.510 11.628 1.00 96.62 85 GLN A N 1
ATOM 640 C CA . GLN A 1 85 ? -15.831 5.145 11.738 1.00 96.62 85 GLN A CA 1
ATOM 641 C C . GLN A 1 85 ? -16.994 5.115 12.733 1.00 96.62 85 GLN A C 1
ATOM 643 O O . GLN A 1 85 ? -16.785 5.259 13.935 1.00 96.62 85 GLN A O 1
ATOM 648 N N . VAL A 1 86 ? -18.219 4.937 12.241 1.00 96.44 86 VAL A N 1
ATOM 649 C CA . VAL A 1 86 ? -19.396 4.750 13.102 1.00 96.44 86 VAL A CA 1
ATOM 650 C C . VAL A 1 86 ? -19.356 3.338 13.677 1.00 96.44 86 VAL A C 1
ATOM 652 O O . VAL A 1 86 ? -19.268 2.372 12.916 1.00 96.44 86 VAL A O 1
ATOM 655 N N . ILE A 1 87 ? -19.401 3.220 15.003 1.00 95.62 87 ILE A N 1
ATOM 656 C CA . ILE A 1 87 ? -19.473 1.937 15.705 1.00 95.62 87 ILE A CA 1
ATOM 657 C C . ILE A 1 87 ? -20.932 1.676 16.065 1.00 95.62 87 ILE A C 1
ATOM 659 O O . ILE A 1 87 ? -21.490 2.354 16.926 1.00 95.62 87 ILE A O 1
ATOM 663 N N . ASP A 1 88 ? -21.554 0.704 15.405 1.00 93.19 88 ASP A N 1
ATOM 664 C CA . ASP A 1 88 ? -22.962 0.377 15.634 1.00 93.19 88 ASP A CA 1
ATOM 665 C C . ASP A 1 88 ? -23.187 -1.133 15.573 1.00 93.19 88 ASP A C 1
ATOM 667 O O . ASP A 1 88 ? -23.316 -1.745 14.513 1.00 93.19 88 ASP A O 1
ATOM 671 N N . VAL A 1 89 ? -23.206 -1.745 16.752 1.00 89.75 89 VAL A N 1
ATOM 672 C CA . VAL A 1 89 ? -23.512 -3.155 16.957 1.00 89.75 89 VAL A CA 1
ATOM 673 C C . VAL A 1 89 ? -24.773 -3.306 17.817 1.00 89.75 89 VAL A C 1
ATOM 675 O O . VAL A 1 89 ? -25.053 -2.460 18.674 1.00 89.75 89 VAL A O 1
ATOM 678 N N . PRO A 1 90 ? -25.542 -4.400 17.649 1.00 83.88 90 PRO A N 1
ATOM 679 C CA . PRO A 1 90 ? -26.743 -4.636 18.446 1.00 83.88 90 PRO A CA 1
ATOM 680 C C . PRO A 1 90 ? -26.481 -4.665 19.964 1.00 83.88 90 PRO A C 1
ATOM 682 O O . PRO A 1 90 ? -25.472 -5.212 20.435 1.00 83.88 90 PRO A O 1
ATOM 685 N N . ALA A 1 91 ? -27.424 -4.103 20.727 1.00 78.38 91 ALA A N 1
ATOM 686 C CA . ALA A 1 91 ? -27.428 -4.112 22.192 1.00 78.38 91 ALA A CA 1
ATOM 687 C C . ALA A 1 91 ? -27.494 -5.544 22.747 1.00 78.38 91 ALA A C 1
ATOM 689 O O . ALA A 1 91 ? -28.087 -6.419 22.118 1.00 78.38 91 ALA A O 1
ATOM 690 N N . GLY A 1 92 ? -26.894 -5.786 23.918 1.00 74.25 92 GLY A N 1
ATOM 691 C CA . GLY A 1 92 ? -26.983 -7.074 24.620 1.00 74.25 92 GLY A CA 1
ATOM 692 C C . GLY A 1 92 ? -26.336 -8.280 23.922 1.00 74.25 92 GLY A C 1
ATOM 693 O O . GLY A 1 92 ? -26.376 -9.368 24.475 1.00 74.25 92 GLY A O 1
ATOM 694 N N . ASN A 1 93 ? -25.732 -8.112 22.741 1.00 73.12 93 ASN A N 1
ATOM 695 C CA . ASN A 1 93 ? -24.980 -9.164 22.053 1.00 73.12 93 ASN A CA 1
ATOM 696 C C . ASN A 1 93 ? -23.472 -8.944 22.222 1.00 73.12 93 ASN A C 1
ATOM 698 O O . ASN A 1 93 ? -23.001 -7.814 22.077 1.00 73.12 93 ASN A O 1
ATOM 702 N N . CYS A 1 94 ? -22.682 -10.011 22.345 1.00 80.25 94 CYS A N 1
ATOM 703 C CA . CYS A 1 94 ? -21.209 -9.959 22.275 1.00 80.25 94 CYS A CA 1
ATOM 704 C C . CYS A 1 94 ? -20.654 -9.772 20.857 1.00 80.25 94 CYS A C 1
ATOM 706 O O . CYS A 1 94 ? -19.589 -10.281 20.513 1.00 80.25 94 CYS A O 1
ATOM 708 N N . ASN A 1 95 ? -21.391 -9.039 20.025 1.00 86.44 95 ASN A N 1
ATOM 709 C CA . ASN A 1 95 ? -20.957 -8.647 18.699 1.00 86.44 95 ASN A CA 1
ATOM 710 C C . ASN A 1 95 ? -20.030 -7.440 18.818 1.00 86.44 95 ASN A C 1
ATOM 712 O O . ASN A 1 95 ? -20.376 -6.456 19.476 1.00 86.44 95 ASN A O 1
ATOM 716 N N . TRP A 1 96 ? -18.898 -7.524 18.133 1.00 88.62 96 TRP A N 1
ATOM 717 C CA . TRP A 1 96 ? -17.900 -6.471 18.026 1.00 88.62 96 TRP A CA 1
ATOM 718 C C . TRP A 1 96 ? -17.752 -6.058 16.566 1.00 88.62 96 TRP A C 1
ATOM 720 O O . TRP A 1 96 ? -17.866 -6.886 15.661 1.00 88.62 96 TRP A O 1
ATOM 730 N N . GLN A 1 97 ? -17.488 -4.779 16.337 1.00 92.75 97 GLN A N 1
ATOM 731 C CA . GLN A 1 97 ? -17.112 -4.259 15.034 1.00 92.75 97 GLN A CA 1
ATOM 732 C C . GLN A 1 97 ? -15.592 -4.146 14.975 1.00 92.75 97 GLN A C 1
ATOM 734 O O . GLN A 1 97 ? -14.989 -3.425 15.767 1.00 92.75 97 GLN A O 1
ATOM 739 N N . SER A 1 98 ? -14.973 -4.837 14.020 1.00 91.25 98 SER A N 1
ATOM 740 C CA . SER A 1 98 ? -13.525 -4.766 13.843 1.00 91.25 98 SER A CA 1
ATOM 741 C C . SER A 1 98 ? -13.141 -3.546 13.008 1.00 91.25 98 SER A C 1
ATOM 743 O O . SER A 1 98 ? -13.602 -3.374 11.877 1.00 91.25 98 SER A O 1
ATOM 745 N N . VAL A 1 99 ? -12.267 -2.710 13.557 1.00 92.00 99 VAL A N 1
ATOM 746 C CA . VAL A 1 99 ? -11.657 -1.556 12.895 1.00 92.00 99 VAL A CA 1
ATOM 747 C C . VAL A 1 99 ? -10.204 -1.909 12.598 1.00 92.00 99 VAL A C 1
ATOM 749 O O . VAL A 1 99 ? -9.431 -2.199 13.510 1.00 92.00 99 VAL A O 1
ATOM 752 N N . ASN A 1 100 ? -9.817 -1.911 11.322 1.00 89.19 100 ASN A N 1
ATOM 753 C CA . ASN A 1 100 ? -8.490 -2.362 10.909 1.00 89.19 100 ASN A CA 1
ATOM 754 C C . ASN A 1 100 ? -7.879 -1.512 9.792 1.00 89.19 100 ASN A C 1
ATOM 756 O O . ASN A 1 100 ? -8.585 -0.964 8.949 1.00 89.19 100 ASN A O 1
ATOM 760 N N . GLN A 1 101 ? -6.547 -1.430 9.793 1.00 87.94 101 GLN A N 1
ATOM 761 C CA . GLN A 1 101 ? -5.765 -0.707 8.795 1.00 87.94 101 GLN A CA 1
ATOM 762 C C . GLN A 1 101 ? -4.440 -1.418 8.518 1.00 87.94 101 GLN A C 1
ATOM 764 O O . GLN A 1 101 ? -3.770 -1.889 9.438 1.00 87.94 101 GLN A O 1
ATOM 769 N N . VAL A 1 102 ? -4.027 -1.439 7.251 1.00 84.38 102 VAL A N 1
ATOM 770 C CA . VAL A 1 102 ? -2.687 -1.878 6.849 1.00 84.38 102 VAL A CA 1
ATOM 771 C C . VAL A 1 102 ? -1.792 -0.656 6.670 1.00 84.38 102 VAL A C 1
ATOM 773 O O . VAL A 1 102 ? -2.058 0.227 5.860 1.00 84.38 102 VAL A O 1
ATOM 776 N N . LEU A 1 103 ? -0.708 -0.628 7.433 1.00 86.38 103 LEU A N 1
ATOM 777 C CA . LEU A 1 103 ? 0.261 0.454 7.508 1.00 86.38 103 LEU A CA 1
ATOM 778 C C . LEU A 1 103 ? 1.530 0.061 6.760 1.00 86.38 103 LEU A C 1
ATOM 780 O O . LEU A 1 103 ? 1.989 -1.078 6.865 1.00 86.38 103 LEU A O 1
ATOM 784 N N . THR A 1 104 ? 2.144 1.013 6.061 1.00 83.50 104 THR A N 1
ATOM 785 C CA . THR A 1 104 ? 3.491 0.834 5.499 1.00 83.50 104 THR A CA 1
ATOM 786 C C . THR A 1 104 ? 4.444 1.823 6.121 1.00 83.50 104 THR A C 1
ATOM 788 O O . THR A 1 104 ? 4.226 3.032 6.069 1.00 83.50 104 THR A O 1
ATOM 791 N N . MET A 1 105 ? 5.495 1.293 6.738 1.00 87.75 105 MET A N 1
ATOM 792 C CA . MET A 1 105 ? 6.476 2.114 7.423 1.00 87.75 105 MET A CA 1
ATOM 793 C C . MET A 1 105 ? 7.387 2.825 6.423 1.00 87.75 105 MET A C 1
ATOM 795 O O . MET A 1 105 ? 7.657 2.283 5.346 1.00 87.75 105 MET A O 1
ATOM 799 N N . PRO A 1 106 ? 7.910 4.015 6.775 1.00 84.25 106 PRO A N 1
ATOM 800 C CA . PRO A 1 106 ? 8.863 4.721 5.932 1.00 84.25 106 PRO A CA 1
ATOM 801 C C . PRO A 1 106 ? 10.030 3.821 5.520 1.00 84.25 106 PRO A C 1
ATOM 803 O O . PRO A 1 106 ? 10.493 2.997 6.314 1.00 84.25 106 PRO A O 1
ATOM 806 N N . ALA A 1 107 ? 10.522 4.006 4.294 1.00 79.19 107 ALA A N 1
ATOM 807 C CA . ALA A 1 107 ? 11.659 3.257 3.775 1.00 79.19 107 ALA A CA 1
ATOM 808 C C . ALA A 1 107 ? 12.919 3.421 4.653 1.00 79.19 107 ALA A C 1
ATOM 810 O O . ALA A 1 107 ? 13.057 4.373 5.432 1.00 79.19 107 ALA A O 1
ATOM 811 N N . GLY A 1 108 ? 13.852 2.479 4.500 1.00 77.62 108 GLY A N 1
ATOM 812 C CA . GLY A 1 108 ? 15.133 2.450 5.204 1.00 77.62 108 GLY A CA 1
ATOM 813 C C . GLY A 1 108 ? 15.288 1.234 6.114 1.00 77.62 108 GLY A C 1
ATOM 814 O O . GLY A 1 108 ? 14.465 0.322 6.111 1.00 77.62 108 GLY A O 1
ATOM 815 N N . THR A 1 109 ? 16.363 1.233 6.896 1.00 83.12 109 THR A N 1
ATOM 816 C CA . THR A 1 109 ? 16.718 0.163 7.837 1.00 83.12 109 THR A CA 1
ATOM 817 C C . THR A 1 109 ? 16.586 0.636 9.282 1.00 83.12 109 THR A C 1
ATOM 819 O O . THR A 1 109 ? 16.726 1.824 9.567 1.00 83.12 109 THR A O 1
ATOM 822 N N . GLY A 1 110 ? 16.377 -0.295 10.213 1.00 92.19 110 GLY A N 1
ATOM 823 C CA . GLY A 1 110 ? 16.295 0.000 11.645 1.00 92.19 110 GLY A CA 1
ATOM 824 C C . GLY A 1 110 ? 14.874 0.300 12.123 1.00 92.19 110 GLY A C 1
ATOM 825 O O . GLY A 1 110 ? 13.898 -0.119 11.505 1.00 92.19 110 GLY A O 1
ATOM 826 N N . GLN A 1 111 ? 14.766 0.999 13.251 1.00 95.12 111 GLN A N 1
ATOM 827 C CA . GLN A 1 111 ? 13.500 1.229 13.947 1.00 95.12 111 GLN A CA 1
ATOM 828 C C . GLN A 1 111 ? 12.863 2.586 13.594 1.00 95.12 111 GLN A C 1
ATOM 830 O O . GLN A 1 111 ? 13.534 3.555 13.223 1.00 95.12 111 GLN A O 1
ATOM 835 N N . PHE A 1 112 ? 11.542 2.649 13.720 1.00 92.50 112 PHE A N 1
ATOM 836 C CA . PHE A 1 112 ? 10.694 3.823 13.571 1.00 92.50 112 PHE A CA 1
ATOM 837 C C . PHE A 1 112 ? 9.740 3.891 14.769 1.00 92.50 112 PHE A C 1
ATOM 839 O O . PHE A 1 112 ? 9.113 2.893 15.121 1.00 92.50 112 PHE A O 1
ATOM 846 N N . SER A 1 113 ? 9.653 5.059 15.405 1.00 95.25 113 SER A N 1
ATOM 847 C CA . SER A 1 113 ? 8.690 5.308 16.480 1.00 95.25 113 SER A CA 1
ATOM 848 C C . SER A 1 113 ? 7.397 5.826 15.866 1.00 95.25 113 SER A C 1
ATOM 850 O O . SER A 1 113 ? 7.402 6.858 15.192 1.00 95.25 113 SER A O 1
ATOM 852 N N . MET A 1 114 ? 6.306 5.100 16.080 1.00 95.69 114 MET A N 1
ATOM 853 C CA . MET A 1 114 ? 4.978 5.447 15.596 1.00 95.69 114 MET A CA 1
ATOM 854 C C . MET A 1 114 ? 4.054 5.736 16.776 1.00 95.69 114 MET A C 1
ATOM 856 O O . MET A 1 114 ? 4.004 4.966 17.733 1.00 95.69 114 MET A O 1
ATOM 860 N N . THR A 1 115 ? 3.277 6.810 16.691 1.00 97.62 115 THR A N 1
ATOM 861 C CA . THR A 1 115 ? 2.165 7.066 17.611 1.00 97.62 115 THR A CA 1
ATOM 862 C C . THR A 1 115 ? 0.862 6.624 16.959 1.00 97.62 115 THR A C 1
ATOM 864 O O . THR A 1 115 ? 0.584 7.003 15.821 1.00 97.62 115 THR A O 1
ATOM 867 N N . ILE A 1 116 ? 0.055 5.864 17.697 1.00 98.12 116 ILE A N 1
ATOM 868 C CA . ILE A 1 116 ? -1.324 5.518 17.339 1.00 98.12 116 ILE A CA 1
ATOM 869 C C . ILE A 1 116 ? -2.250 6.247 18.312 1.00 98.12 116 ILE A C 1
ATOM 871 O O . ILE A 1 116 ? -2.000 6.234 19.521 1.00 98.12 116 ILE A O 1
ATOM 875 N N . ARG A 1 117 ? -3.307 6.886 17.805 1.00 98.38 117 ARG A N 1
ATOM 876 C CA . ARG A 1 117 ? -4.346 7.536 18.616 1.00 98.38 117 ARG A CA 1
ATOM 877 C C . ARG A 1 117 ? -5.719 7.077 18.162 1.00 98.38 117 ARG A C 1
ATOM 879 O O . ARG A 1 117 ? -6.004 7.104 16.972 1.00 98.38 117 ARG A O 1
ATOM 886 N N . ILE A 1 118 ? -6.569 6.719 19.111 1.00 98.31 118 ILE A N 1
ATOM 887 C CA . ILE A 1 118 ? -7.996 6.499 18.894 1.00 98.31 118 ILE A CA 1
ATOM 888 C C . ILE A 1 118 ? -8.709 7.726 19.449 1.00 98.31 118 ILE A C 1
ATOM 890 O O . ILE A 1 118 ? -8.597 8.040 20.637 1.00 98.31 118 ILE A O 1
ATOM 894 N N . LEU A 1 119 ? -9.389 8.444 18.566 1.00 98.25 119 LEU A N 1
ATOM 895 C CA . LEU A 1 119 ? -10.171 9.628 18.867 1.00 98.25 119 LEU A CA 1
ATOM 896 C C . LEU A 1 119 ? -11.652 9.272 18.864 1.00 98.25 119 LEU A C 1
ATOM 898 O O . LEU A 1 119 ? -12.113 8.615 17.934 1.00 98.25 119 LEU A O 1
ATOM 902 N N . LEU A 1 120 ? -12.382 9.743 19.868 1.00 97.62 120 LEU A N 1
ATOM 903 C CA . LEU A 1 120 ? -13.834 9.643 19.943 1.00 97.62 120 LEU A CA 1
ATOM 904 C C . LEU A 1 120 ? -14.439 11.024 19.685 1.00 97.62 120 LEU A C 1
ATOM 906 O O . LEU A 1 120 ? -14.020 11.997 20.312 1.00 97.62 120 LEU A O 1
ATOM 910 N N . ASP A 1 121 ? -15.369 11.109 18.739 1.00 97.25 121 ASP A N 1
ATOM 911 C CA . ASP A 1 121 ? -16.153 12.312 18.465 1.00 97.25 121 ASP A CA 1
ATOM 912 C C . ASP A 1 121 ? -17.194 12.547 19.563 1.00 97.25 121 ASP A C 1
ATOM 914 O O . ASP A 1 121 ? -17.957 11.649 19.928 1.00 97.25 121 ASP A O 1
ATOM 918 N N . GLU A 1 122 ? -17.221 13.776 20.061 1.00 96.00 122 GLU A N 1
ATOM 919 C CA . GLU A 1 122 ? -18.066 14.206 21.170 1.00 96.00 122 GLU A CA 1
ATOM 920 C C . GLU A 1 122 ? -19.177 15.170 20.719 1.00 96.00 122 GLU A C 1
ATOM 922 O O . GLU A 1 122 ? -19.944 15.669 21.539 1.00 96.00 122 GLU A O 1
ATOM 927 N N . THR A 1 123 ? -19.286 15.442 19.411 1.00 94.62 123 THR A N 1
ATOM 928 C CA . THR A 1 123 ? -20.211 16.455 18.869 1.00 94.62 123 THR A CA 1
ATOM 929 C C . THR A 1 123 ? -21.673 16.027 18.782 1.00 94.62 123 THR A C 1
ATOM 931 O O . THR A 1 123 ? -22.551 16.879 18.623 1.00 94.62 123 THR A O 1
ATOM 934 N N . GLY A 1 124 ? -21.965 14.727 18.888 1.00 89.25 124 GLY A N 1
ATOM 935 C CA . GLY A 1 124 ? -23.338 14.220 18.855 1.00 89.25 124 GLY A CA 1
ATOM 936 C C . GLY A 1 124 ? -24.186 14.776 20.004 1.00 89.25 124 GLY A C 1
ATOM 937 O O . GLY A 1 124 ? -23.689 14.948 21.112 1.00 89.25 124 GLY A O 1
ATOM 938 N N . ILE A 1 125 ? -25.466 15.062 19.746 1.00 88.50 125 ILE A N 1
ATOM 939 C CA . ILE A 1 125 ? -26.404 15.629 20.731 1.00 88.50 125 ILE A CA 1
ATOM 940 C C . ILE A 1 125 ? -27.390 14.544 21.173 1.00 88.50 125 ILE A C 1
ATOM 942 O O . ILE A 1 125 ? -28.278 14.176 20.409 1.00 88.50 125 ILE A O 1
ATOM 946 N N . GLY A 1 126 ? -27.257 14.070 22.407 1.00 85.94 126 GLY A N 1
ATOM 947 C CA . GLY A 1 126 ? -28.072 13.004 22.997 1.00 85.94 126 GLY A CA 1
ATOM 948 C C . GLY A 1 126 ? -27.311 12.312 24.124 1.00 85.94 126 GLY A C 1
ATOM 949 O O . GLY A 1 126 ? -26.213 12.752 24.456 1.00 85.94 126 GLY A O 1
ATOM 950 N N . ASP A 1 127 ? -27.858 11.241 24.688 1.00 82.06 127 ASP A N 1
ATOM 951 C CA . ASP A 1 127 ? -27.097 10.368 25.588 1.00 82.06 127 ASP A CA 1
ATOM 952 C C . ASP A 1 127 ? -26.384 9.291 24.751 1.00 82.06 127 ASP A C 1
ATOM 954 O O . ASP A 1 127 ? -26.817 8.962 23.647 1.00 82.06 127 ASP A O 1
ATOM 958 N N . GLY A 1 128 ? -25.282 8.727 25.238 1.00 81.44 128 GLY A N 1
ATOM 959 C CA . GLY A 1 128 ? -24.572 7.655 24.532 1.00 81.44 128 GLY A CA 1
ATOM 960 C C . GLY A 1 128 ? -23.138 8.016 24.200 1.00 81.44 128 GLY A C 1
ATOM 961 O O . GLY A 1 128 ? -22.446 8.541 25.054 1.00 81.44 128 GLY A O 1
ATOM 962 N N . ASN A 1 129 ? -22.697 7.625 23.002 1.00 91.00 129 ASN A N 1
ATOM 963 C CA . ASN A 1 129 ? -21.328 7.627 22.460 1.00 91.00 129 ASN A CA 1
ATOM 964 C C . ASN A 1 129 ? -20.244 6.911 23.288 1.00 91.00 129 ASN A C 1
ATOM 966 O O . ASN A 1 129 ? -19.072 6.896 22.906 1.00 91.00 129 ASN A O 1
ATOM 970 N N . ASP A 1 130 ? -20.652 6.226 24.348 1.00 91.25 130 ASP A N 1
ATOM 971 C CA . ASP A 1 130 ? -19.843 5.289 25.105 1.00 91.25 130 ASP A CA 1
ATOM 972 C C . ASP A 1 130 ? -19.307 4.141 24.240 1.00 91.25 130 ASP A C 1
ATOM 974 O O . ASP A 1 130 ? -20.007 3.557 23.402 1.00 91.25 130 ASP A O 1
ATOM 978 N N . LEU A 1 131 ? -18.053 3.774 24.489 1.00 93.06 131 LEU A N 1
ATOM 979 C CA . LEU A 1 131 ? -17.309 2.832 23.663 1.00 93.06 131 LEU A CA 1
ATOM 980 C C . LEU A 1 131 ? -16.580 1.802 24.529 1.00 93.06 131 LEU A C 1
ATOM 982 O O . LEU A 1 131 ? -15.870 2.150 25.469 1.00 93.06 131 LEU A O 1
ATOM 986 N N . ALA A 1 132 ? -16.699 0.530 24.171 1.00 92.44 132 ALA A N 1
ATOM 987 C CA . ALA A 1 132 ? -15.786 -0.519 24.601 1.00 92.44 132 ALA A CA 1
ATOM 988 C C . ALA A 1 132 ? -14.787 -0.832 23.479 1.00 92.44 132 ALA A C 1
ATOM 990 O O . ALA A 1 132 ? -15.152 -0.861 22.301 1.00 92.44 132 ALA A O 1
ATOM 991 N N . ILE A 1 133 ? -13.531 -1.067 23.855 1.00 92.94 133 ILE A N 1
ATOM 992 C CA . ILE A 1 133 ? -12.421 -1.414 22.967 1.00 92.94 133 ILE A CA 1
ATOM 993 C C . ILE A 1 133 ? -11.726 -2.661 23.514 1.00 92.94 133 ILE A C 1
ATOM 995 O O . ILE A 1 133 ? -11.437 -2.745 24.712 1.00 92.94 133 ILE A O 1
ATOM 999 N N . ASP A 1 134 ? -11.415 -3.593 22.621 1.00 90.81 134 ASP A N 1
ATOM 1000 C CA . ASP A 1 134 ? -10.712 -4.835 22.923 1.00 90.81 134 ASP A CA 1
ATOM 1001 C C . ASP A 1 134 ? -9.837 -5.291 21.733 1.00 90.81 134 ASP A C 1
ATOM 1003 O O . ASP A 1 134 ? -9.869 -4.688 20.658 1.00 90.81 134 ASP A O 1
ATOM 1007 N N . ASN A 1 135 ? -8.999 -6.316 21.932 1.00 87.94 135 ASN A N 1
ATOM 1008 C CA . ASN A 1 135 ? -8.134 -6.932 20.912 1.00 87.94 135 ASN A CA 1
ATOM 1009 C C . ASN A 1 135 ? -7.289 -5.933 20.096 1.00 87.94 135 ASN A C 1
ATOM 1011 O O . ASN A 1 135 ? -7.018 -6.132 18.907 1.00 87.94 135 ASN A O 1
ATOM 1015 N N . LEU A 1 136 ? -6.837 -4.861 20.756 1.00 92.38 136 LEU A N 1
ATOM 1016 C CA . LEU A 1 136 ? -5.897 -3.888 20.202 1.00 92.38 136 LEU A CA 1
ATOM 1017 C C . LEU A 1 136 ? -4.598 -4.597 19.819 1.00 92.38 136 LEU A C 1
ATOM 1019 O O . LEU A 1 136 ? -3.805 -4.993 20.674 1.00 92.38 136 LEU A O 1
ATOM 1023 N N . THR A 1 137 ? -4.378 -4.754 18.520 1.00 92.00 137 THR A N 1
ATOM 1024 C CA . THR A 1 137 ? -3.258 -5.513 17.973 1.00 92.00 137 THR A CA 1
ATOM 1025 C C . THR A 1 137 ? -2.565 -4.741 16.863 1.00 92.00 137 THR A C 1
ATOM 1027 O O . THR A 1 137 ? -3.182 -4.062 16.042 1.00 92.00 137 THR A O 1
ATOM 1030 N N . LEU A 1 138 ? -1.241 -4.863 16.842 1.00 94.31 138 LEU A N 1
ATOM 1031 C CA . LEU A 1 138 ? -0.393 -4.400 15.758 1.00 94.31 138 LEU A CA 1
ATOM 1032 C C . LEU A 1 138 ? 0.594 -5.515 15.441 1.00 94.31 138 LEU A C 1
ATOM 1034 O O . LEU A 1 138 ? 1.460 -5.828 16.256 1.00 94.31 138 LEU A O 1
ATOM 1038 N N . VAL A 1 139 ? 0.452 -6.120 14.268 1.00 91.38 139 VAL A N 1
ATOM 1039 C CA . VAL A 1 139 ? 1.250 -7.289 13.882 1.00 91.38 139 VAL A CA 1
ATOM 1040 C C . VAL A 1 139 ? 1.978 -6.996 12.582 1.00 91.38 139 VAL A C 1
ATOM 1042 O O . VAL A 1 139 ? 1.381 -6.464 11.647 1.00 91.38 139 VAL A O 1
ATOM 1045 N N . GLU A 1 140 ? 3.270 -7.323 12.527 1.00 91.62 140 GLU A N 1
ATOM 1046 C CA . GLU A 1 140 ? 4.022 -7.296 11.271 1.00 91.62 140 GLU A CA 1
ATOM 1047 C C . GLU A 1 140 ? 3.424 -8.333 10.323 1.00 91.62 140 GLU A C 1
ATOM 1049 O O . GLU A 1 140 ? 3.336 -9.512 10.668 1.00 91.62 140 GLU A O 1
ATOM 1054 N N . ILE A 1 141 ? 3.015 -7.902 9.133 1.00 86.75 141 ILE A N 1
ATOM 1055 C CA . ILE A 1 141 ? 2.538 -8.829 8.109 1.00 86.75 141 ILE A CA 1
ATOM 1056 C C . ILE A 1 141 ? 3.701 -9.198 7.186 1.00 86.75 141 ILE A C 1
ATOM 1058 O O . ILE A 1 141 ? 4.428 -8.306 6.730 1.00 86.75 141 ILE A O 1
ATOM 1062 N N . PRO A 1 142 ? 3.902 -10.495 6.890 1.00 84.31 142 PRO A N 1
ATOM 1063 C CA . PRO A 1 142 ? 4.958 -10.908 5.982 1.00 84.31 142 PRO A CA 1
ATOM 1064 C C . PRO A 1 142 ? 4.678 -10.338 4.595 1.00 84.31 142 PRO A C 1
ATOM 1066 O O . PRO A 1 142 ? 3.527 -10.260 4.169 1.00 84.31 142 PRO A O 1
ATOM 1069 N N . GLN A 1 143 ? 5.721 -9.943 3.871 1.00 84.06 143 GLN A N 1
ATOM 1070 C CA . GLN A 1 143 ? 5.559 -9.552 2.473 1.00 84.06 143 GLN A CA 1
ATOM 1071 C C . GLN A 1 143 ? 5.101 -10.751 1.641 1.00 84.06 143 GLN A C 1
ATOM 1073 O O . GLN A 1 143 ? 5.447 -11.895 1.941 1.00 84.06 143 GLN A O 1
ATOM 1078 N N . THR A 1 144 ? 4.354 -10.473 0.574 1.00 85.69 144 THR A N 1
ATOM 1079 C CA . THR A 1 144 ? 3.980 -11.477 -0.426 1.00 85.69 144 THR A CA 1
ATOM 1080 C C . THR A 1 144 ? 5.243 -12.220 -0.888 1.00 85.69 144 THR A C 1
ATOM 1082 O O . THR A 1 144 ? 6.245 -11.559 -1.172 1.00 85.69 144 THR A O 1
ATOM 1085 N N . PRO A 1 145 ? 5.258 -13.562 -0.935 1.00 88.12 145 PRO A N 1
ATOM 1086 C CA . PRO A 1 145 ? 6.447 -14.327 -1.301 1.00 88.12 145 PRO A CA 1
ATOM 1087 C C . PRO A 1 145 ? 7.077 -13.878 -2.629 1.00 88.12 145 PRO A C 1
ATOM 1089 O O . PRO A 1 145 ? 6.382 -13.511 -3.575 1.00 88.12 145 PRO A O 1
ATOM 1092 N N . LEU A 1 146 ? 8.414 -13.905 -2.715 1.00 89.00 146 LEU A N 1
ATOM 1093 C CA . LEU A 1 146 ? 9.138 -13.414 -3.898 1.00 89.00 146 LEU A CA 1
ATOM 1094 C C . LEU A 1 146 ? 8.715 -14.139 -5.185 1.00 89.00 146 LEU A C 1
ATOM 1096 O O . LEU A 1 146 ? 8.562 -13.495 -6.215 1.00 89.00 146 LEU A O 1
ATOM 1100 N N . ASN A 1 147 ? 8.490 -15.454 -5.126 1.00 90.81 147 ASN A N 1
ATOM 1101 C CA . ASN A 1 147 ? 8.053 -16.265 -6.267 1.00 90.81 147 ASN A CA 1
ATOM 1102 C C . ASN A 1 147 ? 6.705 -15.818 -6.856 1.00 90.81 147 ASN A C 1
ATOM 1104 O O . ASN A 1 147 ? 6.454 -16.073 -8.030 1.00 90.81 147 ASN A O 1
ATOM 1108 N N . GLU A 1 148 ? 5.860 -15.132 -6.084 1.00 90.56 148 GLU A N 1
ATOM 1109 C CA . GLU A 1 148 ? 4.580 -14.619 -6.573 1.00 90.56 148 GLU A CA 1
ATOM 1110 C C . GLU A 1 148 ? 4.705 -13.302 -7.341 1.00 90.56 148 GLU A C 1
ATOM 1112 O O . GLU A 1 148 ? 3.822 -12.962 -8.122 1.00 90.56 148 GLU A O 1
ATOM 1117 N N . VAL A 1 149 ? 5.799 -12.563 -7.160 1.00 91.94 149 VAL A N 1
ATOM 1118 C CA . VAL A 1 149 ? 6.041 -11.290 -7.859 1.00 91.94 149 VAL A CA 1
ATOM 1119 C C . VAL A 1 149 ? 7.043 -11.420 -9.003 1.00 91.94 149 VAL A C 1
ATOM 1121 O O . VAL A 1 149 ? 7.355 -10.432 -9.660 1.00 91.94 149 VAL A O 1
ATOM 1124 N N . LEU A 1 150 ? 7.531 -12.630 -9.286 1.00 93.81 150 LEU A N 1
ATOM 1125 C CA . LEU A 1 150 ? 8.356 -12.881 -10.464 1.00 93.81 150 LEU A CA 1
ATOM 1126 C C . LEU A 1 150 ? 7.509 -12.842 -11.740 1.00 93.81 150 LEU A C 1
ATOM 1128 O O . LEU A 1 150 ? 6.361 -13.291 -11.767 1.00 93.81 150 LEU A O 1
ATOM 1132 N N . PHE A 1 151 ? 8.108 -12.351 -12.820 1.00 95.12 151 PHE A N 1
ATOM 1133 C CA . PHE A 1 151 ? 7.485 -12.273 -14.137 1.00 95.12 151 PHE A CA 1
ATOM 1134 C C . PHE A 1 151 ? 8.534 -12.381 -15.249 1.00 95.12 151 PHE A C 1
ATOM 1136 O O . PHE A 1 151 ? 9.711 -12.079 -15.032 1.00 95.12 151 PHE A O 1
ATOM 1143 N N . ASN A 1 152 ? 8.104 -12.792 -16.439 1.00 94.50 152 ASN A N 1
ATOM 1144 C CA . ASN A 1 152 ? 8.877 -12.716 -17.676 1.00 94.50 152 ASN A CA 1
ATOM 1145 C C . ASN A 1 152 ? 8.493 -11.470 -18.482 1.00 94.50 152 ASN A C 1
ATOM 1147 O O . ASN A 1 152 ? 7.416 -10.904 -18.297 1.00 94.50 152 ASN A O 1
ATOM 1151 N N . ILE A 1 153 ? 9.389 -11.059 -19.381 1.00 93.50 153 ILE A N 1
ATOM 1152 C CA . ILE A 1 153 ? 9.209 -9.916 -20.289 1.00 93.50 153 ILE A CA 1
ATOM 1153 C C . ILE A 1 153 ? 9.613 -10.269 -21.730 1.00 93.50 153 ILE A C 1
ATOM 1155 O O . ILE A 1 153 ? 10.602 -9.733 -22.230 1.00 93.50 153 ILE A O 1
ATOM 1159 N N . PRO A 1 154 ? 8.920 -11.206 -22.406 1.00 93.94 154 PRO A N 1
ATOM 1160 C CA . PRO A 1 154 ? 9.139 -11.451 -23.827 1.00 93.94 154 PRO A CA 1
ATOM 1161 C C . PRO A 1 154 ? 8.957 -10.189 -24.682 1.00 93.94 154 PRO A C 1
ATOM 1163 O O . PRO A 1 154 ? 8.056 -9.373 -24.455 1.00 93.94 154 PRO A O 1
ATOM 1166 N N . TYR A 1 155 ? 9.810 -10.067 -25.700 1.00 94.12 155 TYR A N 1
ATOM 1167 C CA . TYR A 1 155 ? 9.721 -9.024 -26.718 1.00 94.12 155 TYR A CA 1
ATOM 1168 C C . TYR A 1 155 ? 8.673 -9.384 -27.773 1.00 94.12 155 TYR A C 1
ATOM 1170 O O . TYR A 1 155 ? 8.574 -10.531 -28.207 1.00 94.12 155 TYR A O 1
ATOM 1178 N N . ILE A 1 156 ? 7.921 -8.384 -28.221 1.00 94.06 156 ILE A N 1
ATOM 1179 C CA . ILE A 1 156 ? 6.941 -8.488 -29.310 1.00 94.06 156 ILE A CA 1
ATOM 1180 C C . ILE A 1 156 ? 7.171 -7.354 -30.314 1.00 94.06 156 ILE A C 1
ATOM 1182 O O . ILE A 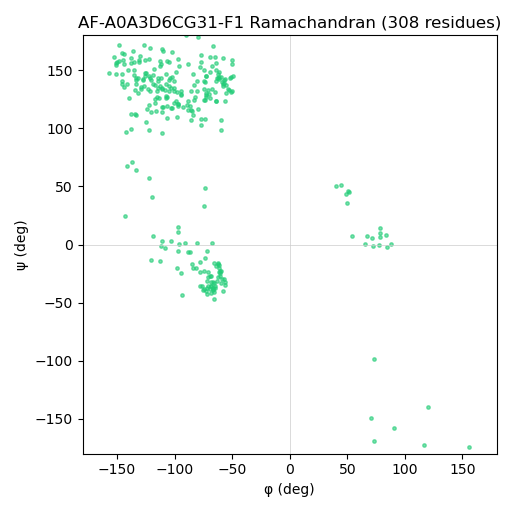1 156 ? 7.764 -6.339 -29.964 1.00 94.06 156 ILE A O 1
ATOM 1186 N N . ASN A 1 157 ? 6.701 -7.500 -31.556 1.00 90.69 157 ASN A N 1
ATOM 1187 C CA . ASN A 1 157 ? 6.722 -6.437 -32.578 1.00 90.69 157 ASN A CA 1
ATOM 1188 C C . ASN A 1 157 ? 8.089 -5.732 -32.740 1.00 90.69 157 ASN A C 1
ATOM 1190 O O . ASN A 1 157 ? 8.155 -4.507 -32.816 1.00 90.69 157 ASN A O 1
ATOM 1194 N N . VAL A 1 158 ? 9.185 -6.497 -32.753 1.00 91.12 158 VAL A N 1
ATOM 1195 C CA . VAL A 1 158 ? 10.542 -5.939 -32.820 1.00 91.12 158 VAL A CA 1
ATOM 1196 C C . VAL A 1 158 ? 10.833 -5.397 -34.220 1.00 91.12 158 VAL A C 1
ATOM 1198 O O . VAL A 1 158 ? 10.667 -6.080 -35.228 1.00 91.12 158 VAL A O 1
ATOM 1201 N N . THR A 1 159 ? 11.294 -4.154 -34.266 1.00 92.12 159 THR A N 1
ATOM 1202 C CA . THR A 1 159 ? 11.694 -3.405 -35.460 1.00 92.12 159 THR A CA 1
ATOM 1203 C C . THR A 1 159 ? 13.114 -2.859 -35.260 1.00 92.12 159 THR A C 1
ATOM 1205 O O . THR A 1 159 ? 13.638 -2.923 -34.147 1.00 92.12 159 THR A O 1
ATOM 1208 N N . PRO A 1 160 ? 13.756 -2.274 -36.288 1.00 89.50 160 PRO A N 1
ATOM 1209 C CA . PRO A 1 160 ? 15.100 -1.711 -36.137 1.00 89.50 160 PRO A CA 1
ATOM 1210 C C . PRO A 1 160 ? 15.222 -0.582 -35.101 1.00 89.50 160 PRO A C 1
ATOM 1212 O O . PRO A 1 160 ? 16.323 -0.325 -34.626 1.00 89.50 160 PRO A O 1
ATOM 1215 N N . THR A 1 161 ? 14.127 0.109 -34.771 1.00 92.00 161 THR A N 1
ATOM 1216 C CA . THR A 1 161 ? 14.139 1.279 -33.874 1.00 92.00 161 THR A CA 1
ATOM 1217 C C . THR A 1 161 ? 13.277 1.104 -32.630 1.00 92.00 161 THR A C 1
ATOM 1219 O O . THR A 1 161 ? 13.365 1.909 -31.708 1.00 92.00 161 THR A O 1
ATOM 1222 N N . SER A 1 162 ? 12.415 0.089 -32.593 1.00 94.88 162 SER A N 1
ATOM 1223 C CA . SER A 1 162 ? 11.452 -0.076 -31.508 1.00 94.88 162 SER A CA 1
ATOM 1224 C C . SER A 1 162 ? 11.053 -1.523 -31.273 1.00 94.88 162 SER A C 1
ATOM 1226 O O . SER A 1 162 ? 11.213 -2.376 -32.146 1.00 94.88 162 SER A O 1
ATOM 1228 N N . PHE A 1 163 ? 10.499 -1.788 -30.101 1.00 96.00 163 PHE A N 1
ATOM 1229 C CA . PHE A 1 163 ? 9.961 -3.082 -29.708 1.00 96.00 163 PHE A CA 1
ATOM 1230 C C . PHE A 1 163 ? 8.739 -2.889 -28.806 1.00 96.00 163 PHE A C 1
ATOM 1232 O O . PHE A 1 163 ? 8.503 -1.804 -28.283 1.00 96.00 163 PHE A O 1
ATOM 1239 N N . GLY A 1 164 ? 7.960 -3.946 -28.616 1.00 95.69 164 GLY A N 1
ATOM 1240 C CA . GLY A 1 164 ? 6.957 -4.055 -27.562 1.00 95.69 164 GLY A CA 1
ATOM 1241 C C . GLY A 1 164 ? 7.370 -5.079 -26.508 1.00 95.69 164 GLY A C 1
ATOM 1242 O O . GLY A 1 164 ? 8.268 -5.896 -26.728 1.00 95.69 164 GLY A O 1
ATOM 1243 N N . LEU A 1 165 ? 6.684 -5.056 -25.367 1.00 95.69 165 LEU A N 1
ATOM 1244 C CA . LEU A 1 165 ? 6.882 -5.994 -24.261 1.00 95.69 165 LEU A CA 1
ATOM 1245 C C . LEU A 1 165 ? 5.562 -6.663 -23.883 1.00 95.69 165 LEU A C 1
ATOM 1247 O O . LEU A 1 165 ? 4.504 -6.037 -23.944 1.00 95.69 165 LEU A O 1
ATOM 1251 N N . SER A 1 166 ? 5.646 -7.914 -23.442 1.00 95.12 166 SER A N 1
ATOM 1252 C CA . SER A 1 166 ? 4.553 -8.641 -22.795 1.00 95.12 166 SER A CA 1
ATOM 1253 C C . SER A 1 166 ? 5.004 -9.044 -21.391 1.00 95.12 166 SER A C 1
ATOM 1255 O O . SER A 1 166 ? 5.961 -9.791 -21.242 1.00 95.12 166 SER A O 1
ATOM 1257 N N . GLY A 1 167 ? 4.384 -8.487 -20.352 1.00 95.25 167 GLY A N 1
ATOM 1258 C CA . GLY A 1 167 ? 4.653 -8.801 -18.951 1.00 95.25 167 GLY A CA 1
ATOM 1259 C C . GLY A 1 167 ? 3.850 -10.015 -18.491 1.00 95.25 167 GLY A C 1
ATOM 1260 O O . GLY A 1 167 ? 2.619 -9.964 -18.432 1.00 95.25 167 GLY A O 1
ATOM 1261 N N . GLU A 1 168 ? 4.542 -11.095 -18.128 1.00 94.56 168 GLU A N 1
ATOM 1262 C CA . GLU A 1 168 ? 3.932 -12.400 -17.841 1.00 94.56 168 GLU A CA 1
ATOM 1263 C C . GLU A 1 168 ? 4.265 -12.862 -16.415 1.00 94.56 168 GLU A C 1
ATOM 1265 O O . GLU A 1 168 ? 5.363 -13.372 -16.178 1.00 94.56 168 GLU A O 1
ATOM 1270 N N . PRO A 1 169 ? 3.364 -12.682 -15.433 1.00 93.62 169 PRO A N 1
ATOM 1271 C CA . PRO A 1 169 ? 3.582 -13.175 -14.075 1.00 93.62 169 PRO A CA 1
ATOM 1272 C C . PRO A 1 169 ? 3.796 -14.692 -14.053 1.00 93.62 169 PRO A C 1
ATOM 1274 O O . PRO A 1 169 ? 3.059 -15.430 -14.703 1.00 93.62 169 PRO A O 1
ATOM 1277 N N . LEU A 1 170 ? 4.780 -15.163 -13.281 1.00 94.06 170 LEU A N 1
ATOM 1278 C CA . LEU A 1 170 ? 5.106 -16.594 -13.196 1.00 94.06 170 LEU A CA 1
ATOM 1279 C C . LEU A 1 170 ? 4.137 -17.381 -12.307 1.00 94.06 170 LEU A C 1
ATOM 1281 O O . LEU A 1 170 ? 4.005 -18.594 -12.457 1.00 94.06 170 LEU A O 1
ATOM 1285 N N . ALA A 1 171 ? 3.471 -16.702 -11.375 1.00 91.44 171 ALA A N 1
ATOM 1286 C CA . ALA A 1 171 ? 2.440 -17.280 -10.525 1.00 91.44 171 ALA A CA 1
ATOM 1287 C C . ALA A 1 171 ? 1.055 -16.772 -10.958 1.00 91.44 171 ALA A C 1
ATOM 1289 O O . ALA A 1 171 ? 0.938 -15.611 -11.357 1.00 91.44 171 ALA A O 1
ATOM 1290 N N . PRO A 1 172 ? -0.022 -17.565 -10.840 1.00 87.31 172 PRO A N 1
ATOM 1291 C CA . PRO A 1 172 ? -1.380 -17.047 -10.995 1.00 87.31 172 PRO A CA 1
ATOM 1292 C C . PRO A 1 172 ? -1.703 -16.030 -9.889 1.00 87.31 172 PRO A C 1
ATOM 1294 O O . PRO A 1 172 ? -1.081 -16.039 -8.825 1.00 87.31 172 PRO A O 1
ATOM 1297 N N . LEU A 1 173 ? -2.659 -15.133 -10.138 1.00 83.75 173 LEU A N 1
ATOM 1298 C CA . LEU A 1 173 ? -3.166 -14.229 -9.105 1.00 83.75 173 LEU A CA 1
ATOM 1299 C C . LEU A 1 173 ? -4.164 -14.992 -8.223 1.00 83.75 173 LEU A C 1
ATOM 1301 O O . LEU A 1 173 ? -5.190 -15.454 -8.722 1.00 83.75 173 LEU A O 1
ATOM 1305 N N . GLY A 1 174 ? -3.847 -15.142 -6.936 1.00 76.56 174 GLY A N 1
ATOM 1306 C CA . GLY A 1 174 ? -4.729 -15.783 -5.960 1.00 76.56 174 GLY A CA 1
ATOM 1307 C C . GLY A 1 174 ? -5.977 -14.953 -5.643 1.00 76.56 174 GLY A C 1
ATOM 1308 O O . GLY A 1 174 ? -6.027 -13.745 -5.887 1.00 76.56 174 GLY A O 1
ATOM 1309 N N . GLU A 1 175 ? -6.995 -15.603 -5.080 1.00 73.81 175 GLU A N 1
ATOM 1310 C CA . GLU A 1 175 ? -8.162 -14.909 -4.531 1.00 73.81 175 GLU A CA 1
ATOM 1311 C C . GLU A 1 175 ? -7.745 -13.995 -3.365 1.00 73.81 175 GLU A C 1
ATOM 1313 O O . GLU A 1 175 ? -6.814 -14.305 -2.625 1.00 73.81 175 GLU A O 1
ATOM 1318 N N . GLY A 1 176 ? -8.383 -12.828 -3.237 1.00 71.81 176 GLY A N 1
ATOM 1319 C CA . GLY A 1 176 ? -8.008 -11.832 -2.224 1.00 71.81 176 GLY A CA 1
ATOM 1320 C C . GLY A 1 176 ? -6.675 -11.115 -2.496 1.00 71.81 176 GLY A C 1
ATOM 1321 O O . GLY A 1 176 ? -6.224 -10.325 -1.666 1.00 71.81 176 GLY A O 1
ATOM 1322 N N . CYS A 1 177 ? -6.041 -11.348 -3.651 1.00 77.75 177 CYS A N 1
ATOM 1323 C CA . CYS A 1 177 ? -4.821 -10.655 -4.055 1.00 77.75 177 CYS A CA 1
ATOM 1324 C C . CYS A 1 177 ? -5.084 -9.589 -5.125 1.00 77.75 177 CYS A C 1
ATOM 1326 O O . CYS A 1 177 ? -5.891 -9.762 -6.040 1.00 77.75 177 CYS A O 1
ATOM 1328 N N . GLY A 1 178 ? -4.352 -8.482 -5.031 1.00 80.88 178 GLY A N 1
ATOM 1329 C CA . GLY A 1 178 ? -4.251 -7.464 -6.069 1.00 80.88 178 GLY A CA 1
ATOM 1330 C C . GLY A 1 178 ? -2.861 -7.441 -6.702 1.00 80.88 178 GLY A C 1
ATOM 1331 O O . GLY A 1 178 ? -1.911 -8.048 -6.202 1.00 80.88 178 GLY A O 1
ATOM 1332 N N . TYR A 1 179 ? -2.734 -6.721 -7.815 1.00 86.06 179 TYR A N 1
ATOM 1333 C CA . TYR A 1 179 ? -1.460 -6.521 -8.497 1.00 86.06 179 TYR A CA 1
ATOM 1334 C C . TYR A 1 179 ? -1.346 -5.119 -9.093 1.00 86.06 179 TYR A C 1
ATOM 1336 O O . TYR A 1 179 ? -2.344 -4.417 -9.248 1.00 86.06 179 TYR A O 1
ATOM 1344 N N . PHE A 1 180 ? -0.127 -4.722 -9.443 1.00 88.00 180 PHE A N 1
ATOM 1345 C CA . PHE A 1 180 ? 0.121 -3.515 -10.217 1.00 88.00 180 PHE A CA 1
ATOM 1346 C C . PHE A 1 180 ? 1.298 -3.689 -11.169 1.00 88.00 180 PHE A C 1
ATOM 1348 O O . PHE A 1 180 ? 2.170 -4.535 -10.957 1.00 88.00 180 PHE A O 1
ATOM 1355 N N . TRP A 1 181 ? 1.319 -2.836 -12.187 1.00 91.75 181 TRP A N 1
ATOM 1356 C CA . TRP A 1 181 ? 2.438 -2.673 -13.105 1.00 91.75 181 TRP A CA 1
ATOM 1357 C C . TRP A 1 181 ? 2.936 -1.230 -13.071 1.00 91.75 181 TRP A C 1
ATOM 1359 O O . TRP A 1 181 ? 2.137 -0.297 -12.966 1.00 91.75 181 TRP A O 1
ATOM 1369 N N . GLU A 1 182 ? 4.242 -1.035 -13.190 1.00 92.38 182 GLU A N 1
ATOM 1370 C CA . GLU A 1 182 ? 4.850 0.273 -13.429 1.00 92.38 182 GLU A CA 1
ATOM 1371 C C . GLU A 1 182 ? 5.891 0.161 -14.540 1.00 92.38 182 GLU A C 1
ATOM 1373 O O . GLU A 1 182 ? 6.665 -0.795 -14.588 1.00 92.38 182 GLU A O 1
ATOM 1378 N N . VAL A 1 183 ? 5.897 1.151 -15.427 1.00 95.50 183 VAL A N 1
ATOM 1379 C CA . VAL A 1 183 ? 6.879 1.290 -16.505 1.00 95.50 183 VAL A CA 1
ATOM 1380 C C . VAL A 1 183 ? 7.490 2.679 -16.410 1.00 95.50 183 VAL A C 1
ATOM 1382 O O . VAL A 1 183 ? 6.778 3.655 -16.177 1.00 95.50 183 VAL A O 1
ATOM 1385 N N . SER A 1 184 ? 8.808 2.786 -16.552 1.00 95.44 184 SER A N 1
ATOM 1386 C CA . SER A 1 184 ? 9.528 4.065 -16.604 1.00 95.44 184 SER A CA 1
ATOM 1387 C C . SER A 1 184 ? 10.725 3.972 -17.545 1.00 95.44 184 SER A C 1
ATOM 1389 O O . SER A 1 184 ? 11.377 2.928 -17.594 1.00 95.44 184 SER A O 1
ATOM 1391 N N . GLU A 1 185 ? 11.057 5.065 -18.233 1.00 97.31 185 GLU A N 1
ATOM 1392 C CA . GLU A 1 185 ? 12.399 5.228 -18.803 1.00 97.31 185 GLU A CA 1
ATOM 1393 C C . GLU A 1 185 ? 13.378 5.514 -17.659 1.00 97.31 185 GLU A C 1
ATOM 1395 O O . GLU A 1 185 ? 13.018 6.184 -16.685 1.00 97.31 185 GLU A O 1
ATOM 1400 N N . ILE A 1 186 ? 14.609 5.013 -17.763 1.00 95.62 186 ILE A N 1
ATOM 1401 C CA . ILE A 1 186 ? 15.671 5.271 -16.785 1.00 95.62 186 ILE A CA 1
ATOM 1402 C C . ILE A 1 186 ? 16.900 5.900 -17.445 1.00 95.62 186 ILE A C 1
ATOM 1404 O O . ILE A 1 186 ? 17.233 5.593 -18.590 1.00 95.62 186 ILE A O 1
ATOM 1408 N N . ASP A 1 187 ? 17.567 6.795 -16.718 1.00 94.75 187 ASP A N 1
ATOM 1409 C CA . ASP A 1 187 ? 18.825 7.410 -17.140 1.00 94.75 187 ASP A CA 1
ATOM 1410 C C . ASP A 1 187 ? 20.031 6.474 -16.910 1.00 94.75 187 ASP A C 1
ATOM 1412 O O . ASP A 1 187 ? 19.909 5.368 -16.378 1.00 94.75 187 ASP A O 1
ATOM 1416 N N . ALA A 1 188 ? 21.227 6.928 -17.294 1.00 90.31 188 ALA A N 1
ATOM 1417 C CA . ALA A 1 188 ? 22.469 6.169 -17.114 1.00 90.31 188 ALA A CA 1
ATOM 1418 C C . ALA A 1 188 ? 22.827 5.891 -15.638 1.00 90.31 188 ALA A C 1
ATOM 1420 O O . ALA A 1 188 ? 23.650 5.021 -15.364 1.00 90.31 188 ALA A O 1
ATOM 1421 N N . ASN A 1 189 ? 22.213 6.611 -14.695 1.00 90.94 189 ASN A N 1
ATOM 1422 C CA . ASN A 1 189 ? 22.388 6.424 -13.257 1.00 90.94 189 ASN A CA 1
ATOM 1423 C C . ASN A 1 189 ? 21.284 5.536 -12.646 1.00 90.94 189 ASN A C 1
ATOM 1425 O O . ASN A 1 189 ? 21.285 5.309 -11.437 1.00 90.94 189 ASN A O 1
ATOM 1429 N N . GLY A 1 190 ? 20.333 5.048 -13.451 1.00 87.81 190 GLY A N 1
ATOM 1430 C CA . GLY A 1 190 ? 19.195 4.250 -12.996 1.00 87.81 190 GLY A CA 1
ATOM 1431 C C . GLY A 1 190 ? 18.060 5.064 -12.361 1.00 87.81 190 GLY A C 1
ATOM 1432 O O . GLY A 1 190 ? 17.177 4.482 -11.719 1.00 87.81 190 GLY A O 1
ATOM 1433 N N . ASN A 1 191 ? 18.044 6.389 -12.515 1.00 91.19 191 ASN A N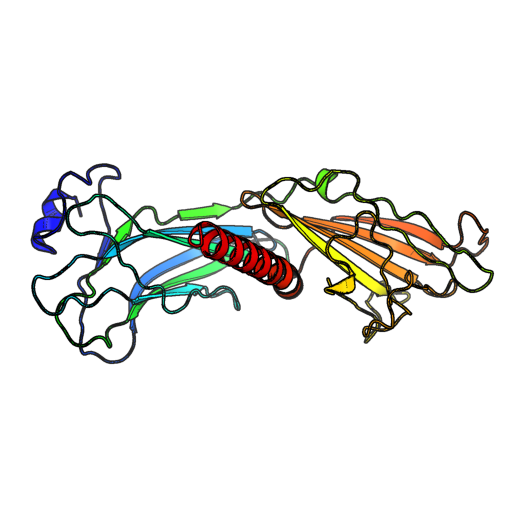 1
ATOM 1434 C CA . ASN A 1 191 ? 16.934 7.227 -12.058 1.00 91.19 191 ASN A CA 1
ATOM 1435 C C . ASN A 1 191 ? 15.822 7.257 -13.105 1.00 91.19 191 ASN A C 1
ATOM 1437 O O . ASN A 1 191 ? 16.098 7.256 -14.301 1.00 91.19 191 ASN A O 1
ATOM 1441 N N . ASN A 1 192 ? 14.565 7.345 -12.666 1.00 92.50 192 ASN A N 1
ATOM 1442 C CA . ASN A 1 192 ? 13.444 7.496 -13.593 1.00 92.50 192 ASN A CA 1
ATOM 1443 C C . ASN A 1 192 ? 13.545 8.838 -14.334 1.00 92.50 192 ASN A C 1
ATOM 1445 O O . ASN A 1 192 ? 13.675 9.892 -13.706 1.00 92.50 192 ASN A O 1
ATOM 1449 N N . VAL A 1 193 ? 13.413 8.806 -15.659 1.00 96.19 193 VAL A N 1
ATOM 1450 C CA . VAL A 1 193 ? 13.348 10.013 -16.487 1.00 96.19 193 VAL A CA 1
ATOM 1451 C C . VAL A 1 193 ? 12.014 10.727 -16.212 1.00 96.19 193 VAL A C 1
ATOM 1453 O O . VAL A 1 193 ? 10.951 10.098 -16.323 1.00 96.19 193 VAL A O 1
ATOM 1456 N N . PRO A 1 194 ? 12.018 12.027 -15.853 1.00 95.19 194 PRO A N 1
ATOM 1457 C CA . PRO A 1 194 ? 10.795 12.768 -15.560 1.00 95.19 194 PRO A CA 1
ATOM 1458 C C . PRO A 1 194 ? 9.779 12.716 -16.707 1.00 95.19 194 PRO A C 1
ATOM 1460 O O . PRO A 1 194 ? 10.132 12.871 -17.871 1.00 95.19 194 PRO A O 1
ATOM 1463 N N . GLY A 1 195 ? 8.502 12.518 -16.373 1.00 94.44 195 GLY A N 1
ATOM 1464 C CA . GLY A 1 195 ? 7.417 12.494 -17.361 1.00 94.44 195 GLY A CA 1
ATOM 1465 C C . GLY A 1 195 ? 7.288 11.195 -18.162 1.00 94.44 195 GLY A C 1
ATOM 1466 O O . GLY A 1 195 ? 6.506 11.168 -19.104 1.00 94.44 195 GLY A O 1
ATOM 1467 N N . THR A 1 196 ? 8.003 10.127 -17.793 1.00 96.50 196 THR A N 1
ATOM 1468 C CA . THR A 1 196 ? 7.942 8.821 -18.489 1.00 96.50 196 THR A CA 1
ATOM 1469 C C . THR A 1 196 ? 7.313 7.704 -17.653 1.00 96.50 196 THR A C 1
ATOM 1471 O O . THR A 1 196 ? 6.956 6.657 -18.190 1.00 96.50 196 THR A O 1
ATOM 1474 N N . THR A 1 197 ? 7.172 7.919 -16.341 1.00 94.06 197 THR A N 1
ATOM 1475 C CA . THR A 1 197 ? 6.614 6.937 -15.406 1.00 94.06 197 THR A CA 1
ATOM 1476 C C . THR A 1 197 ? 5.108 6.799 -15.596 1.00 94.06 197 THR A C 1
ATOM 1478 O O . THR A 1 197 ? 4.372 7.782 -15.484 1.00 94.06 197 THR A O 1
ATOM 1481 N N . VAL A 1 198 ? 4.648 5.566 -15.788 1.00 92.62 198 VAL A N 1
ATOM 1482 C CA . VAL A 1 198 ? 3.234 5.193 -15.740 1.00 92.62 198 VAL A CA 1
ATOM 1483 C C . VAL A 1 198 ? 3.054 4.106 -14.687 1.00 92.62 198 VAL A C 1
ATOM 1485 O O . VAL A 1 198 ? 3.635 3.028 -14.802 1.00 92.62 198 VAL A O 1
ATOM 1488 N N . THR A 1 199 ? 2.227 4.380 -13.677 1.00 89.62 199 THR A N 1
ATOM 1489 C CA . THR A 1 199 ? 1.945 3.452 -12.571 1.00 89.62 199 THR A CA 1
ATOM 1490 C C . THR A 1 199 ? 0.475 3.042 -12.593 1.00 89.62 199 THR A C 1
ATOM 1492 O O . THR A 1 199 ? -0.418 3.855 -12.362 1.00 89.62 199 THR A O 1
ATOM 1495 N N . ASN A 1 200 ? 0.241 1.757 -12.842 1.00 87.44 200 ASN A N 1
ATOM 1496 C CA . ASN A 1 200 ? -1.038 1.050 -12.759 1.00 87.44 200 ASN A CA 1
ATOM 1497 C C . ASN A 1 200 ? -2.282 1.746 -13.363 1.00 87.44 200 ASN A C 1
ATOM 1499 O O . ASN A 1 200 ? -3.317 1.856 -12.695 1.00 87.44 200 ASN A O 1
ATOM 1503 N N . PRO A 1 201 ? -2.221 2.205 -14.621 1.00 88.94 201 PRO A N 1
ATOM 1504 C CA . PRO A 1 201 ? -3.348 2.816 -15.306 1.00 88.94 201 PRO A CA 1
ATOM 1505 C C . PRO A 1 201 ? -4.452 1.781 -15.561 1.00 88.94 201 PRO A C 1
ATOM 1507 O O . PRO A 1 201 ? -4.192 0.588 -15.723 1.00 88.94 201 PRO A O 1
ATOM 1510 N N . SER A 1 202 ? -5.699 2.242 -15.666 1.00 86.81 202 SER A N 1
ATOM 1511 C CA . SER A 1 202 ? -6.857 1.357 -15.859 1.00 86.81 202 SER A CA 1
ATOM 1512 C C . SER A 1 202 ? -6.801 0.523 -17.139 1.00 86.81 202 SER A C 1
ATOM 1514 O O . SER A 1 202 ? -7.328 -0.585 -17.169 1.00 86.81 202 SER A O 1
ATOM 1516 N N . GLN A 1 203 ? -6.107 1.012 -18.171 1.00 89.56 203 GLN A N 1
ATOM 1517 C CA . GLN A 1 203 ? -5.880 0.293 -19.429 1.00 89.56 203 GLN A CA 1
ATOM 1518 C C . GLN A 1 203 ? -5.101 -1.016 -19.244 1.00 89.56 203 GLN A C 1
ATOM 1520 O O . GLN A 1 203 ? -5.168 -1.884 -20.106 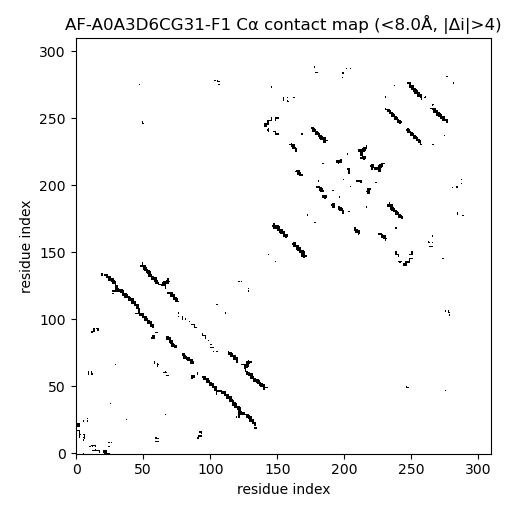1.00 89.56 203 GLN A O 1
ATOM 1525 N N . TRP A 1 204 ? -4.370 -1.168 -18.138 1.00 90.38 204 TRP A N 1
ATOM 1526 C CA . TRP A 1 204 ? -3.536 -2.334 -17.837 1.00 90.38 204 TRP A CA 1
ATOM 1527 C C . TRP A 1 204 ? -4.240 -3.346 -16.917 1.00 90.38 204 TRP A C 1
ATOM 1529 O O . TRP A 1 204 ? -3.715 -4.431 -16.651 1.00 90.38 204 TRP A O 1
ATOM 1539 N N . TRP A 1 205 ? -5.436 -3.018 -16.424 1.00 86.44 205 TRP A N 1
ATOM 1540 C CA . TRP A 1 205 ? -6.202 -3.897 -15.545 1.00 86.44 205 TRP A CA 1
ATOM 1541 C C . TRP A 1 205 ? -6.821 -5.061 -16.329 1.00 86.44 205 TRP A C 1
ATOM 1543 O O . TRP A 1 205 ? -7.297 -4.899 -17.447 1.00 86.44 205 TRP A O 1
ATOM 1553 N N . GLY A 1 206 ? -6.825 -6.250 -15.727 1.00 80.56 206 GLY A N 1
ATOM 1554 C CA . GLY A 1 206 ? -7.332 -7.485 -16.330 1.00 80.56 206 GLY A CA 1
ATOM 1555 C C . GLY A 1 206 ? -6.461 -8.087 -17.439 1.00 80.56 206 GLY A C 1
ATOM 1556 O O . GLY A 1 206 ? -6.817 -9.142 -17.953 1.00 80.56 206 GLY A O 1
ATOM 1557 N N . GLN A 1 207 ? -5.335 -7.464 -17.805 1.00 79.94 207 GLN A N 1
ATOM 1558 C CA . GLN A 1 207 ? -4.444 -7.986 -18.842 1.00 79.94 207 GLN A CA 1
ATOM 1559 C C . GLN A 1 207 ? -3.450 -9.003 -18.274 1.00 79.94 207 GLN A C 1
ATOM 1561 O O . GLN A 1 207 ? -2.579 -8.649 -17.475 1.00 79.94 207 GLN A O 1
ATOM 1566 N N . PHE A 1 208 ? -3.582 -10.255 -18.713 1.00 82.31 208 PHE A N 1
ATOM 1567 C CA . PHE A 1 208 ? -2.663 -11.353 -18.420 1.00 82.31 208 PHE A CA 1
ATOM 1568 C C . PHE A 1 208 ? -2.435 -12.163 -19.708 1.00 82.31 208 PHE A C 1
ATOM 1570 O O . PHE A 1 208 ? -3.295 -12.969 -20.066 1.00 82.31 208 PHE A O 1
ATOM 1577 N N . PRO A 1 209 ? -1.321 -11.944 -20.429 1.00 91.00 209 PRO A N 1
ATOM 1578 C CA . PRO A 1 209 ? -0.202 -11.066 -20.080 1.00 91.00 209 PRO A CA 1
ATOM 1579 C C . PRO A 1 209 ? -0.498 -9.572 -20.300 1.00 91.00 209 PRO A C 1
ATOM 1581 O O . PRO A 1 209 ? -1.457 -9.210 -20.981 1.00 91.00 209 PRO A O 1
ATOM 1584 N N . ASN A 1 210 ? 0.312 -8.695 -19.702 1.00 94.12 210 ASN A N 1
ATOM 1585 C CA . ASN A 1 210 ? 0.175 -7.246 -19.849 1.00 94.12 210 ASN A CA 1
ATOM 1586 C C . ASN A 1 210 ? 1.040 -6.728 -21.001 1.00 94.12 210 ASN A C 1
ATOM 1588 O O . ASN A 1 210 ? 2.260 -6.829 -20.939 1.00 94.12 210 ASN A O 1
ATOM 1592 N N . THR A 1 211 ? 0.437 -6.140 -22.031 1.00 96.25 211 THR A N 1
ATOM 1593 C CA . THR A 1 211 ? 1.174 -5.621 -23.200 1.00 96.25 211 THR A CA 1
ATOM 1594 C C . THR A 1 211 ? 1.466 -4.122 -23.117 1.00 96.25 211 THR A C 1
ATOM 1596 O O . THR A 1 211 ? 1.803 -3.492 -24.120 1.00 96.25 211 THR A O 1
ATOM 1599 N N . PHE A 1 212 ? 1.313 -3.536 -21.925 1.00 96.50 212 PHE A N 1
ATOM 1600 C CA . PHE A 1 212 ? 1.560 -2.127 -21.613 1.00 96.50 212 PHE A CA 1
ATOM 1601 C C . PHE A 1 212 ? 0.861 -1.177 -22.587 1.00 96.50 212 PHE A C 1
ATOM 1603 O O . PHE A 1 212 ? 1.459 -0.231 -23.104 1.00 96.50 212 PHE A O 1
ATOM 1610 N N . ASN A 1 213 ? -0.417 -1.458 -22.865 1.00 96.00 213 ASN A N 1
ATOM 1611 C CA . ASN A 1 213 ? -1.159 -0.772 -23.916 1.00 96.00 213 ASN A CA 1
ATOM 1612 C C . ASN A 1 213 ? -1.096 0.749 -23.771 1.00 96.00 213 ASN A C 1
ATOM 1614 O O . ASN A 1 213 ? -1.300 1.292 -22.683 1.00 96.00 213 ASN A O 1
ATOM 1618 N N . GLY A 1 214 ? -0.816 1.409 -24.892 1.00 95.12 214 GLY A N 1
ATOM 1619 C CA . GLY A 1 214 ? -0.712 2.856 -25.019 1.00 95.12 214 GLY A CA 1
ATOM 1620 C C . GLY A 1 214 ? 0.582 3.479 -24.495 1.00 95.12 214 GLY A C 1
ATOM 1621 O O . GLY A 1 214 ? 0.717 4.699 -24.584 1.00 95.12 214 GLY A O 1
ATOM 1622 N N . TYR A 1 215 ? 1.529 2.698 -23.962 1.00 97.38 215 TYR A N 1
ATOM 1623 C CA . TYR A 1 215 ? 2.826 3.235 -23.548 1.00 97.38 215 TYR A CA 1
ATOM 1624 C C . TYR A 1 215 ? 3.667 3.619 -24.769 1.00 97.38 215 TYR A C 1
ATOM 1626 O O . TYR A 1 215 ? 3.776 2.844 -25.715 1.00 97.38 215 TYR A O 1
ATOM 1634 N N . ASN A 1 216 ? 4.262 4.808 -24.751 1.00 95.31 216 ASN A N 1
ATOM 1635 C CA . ASN A 1 216 ? 5.063 5.343 -25.858 1.00 95.31 216 ASN A CA 1
ATOM 1636 C C . ASN A 1 216 ? 6.280 6.157 -25.377 1.00 95.31 216 ASN A C 1
ATOM 1638 O O . ASN A 1 216 ? 6.730 7.069 -26.069 1.00 95.31 216 ASN A O 1
ATOM 1642 N N . GLY A 1 217 ? 6.765 5.881 -24.162 1.00 94.38 217 GLY A N 1
ATOM 1643 C CA . GLY A 1 217 ? 7.840 6.651 -23.525 1.00 94.38 217 GLY A CA 1
ATOM 1644 C C . GLY A 1 217 ? 7.378 7.919 -22.798 1.00 94.38 217 GLY A C 1
ATOM 1645 O O . GLY A 1 217 ? 8.208 8.704 -22.351 1.00 94.38 217 GLY A O 1
ATOM 1646 N N . THR A 1 218 ? 6.067 8.135 -22.644 1.00 94.25 218 THR A N 1
ATOM 1647 C CA . THR A 1 218 ? 5.507 9.250 -21.861 1.00 94.25 218 THR A CA 1
ATOM 1648 C C . THR A 1 218 ? 4.587 8.750 -20.746 1.00 94.25 218 THR A C 1
ATOM 1650 O O . THR A 1 218 ? 4.066 7.636 -20.801 1.00 94.25 218 THR A O 1
ATOM 1653 N N . SER A 1 219 ? 4.351 9.585 -19.733 1.00 92.88 219 SER A N 1
ATOM 1654 C CA . SER A 1 219 ? 3.442 9.297 -18.617 1.00 92.88 219 SER A CA 1
ATOM 1655 C C . SER A 1 219 ? 1.958 9.320 -19.009 1.00 92.88 219 SER A C 1
ATOM 1657 O O . SER A 1 219 ? 1.096 9.008 -18.186 1.00 92.88 219 SER A O 1
ATOM 1659 N N . THR A 1 220 ? 1.642 9.697 -20.252 1.00 94.25 220 THR A N 1
ATOM 1660 C CA . THR A 1 220 ? 0.277 9.759 -20.783 1.00 94.25 220 THR A CA 1
ATOM 1661 C C . THR A 1 220 ? 0.088 8.671 -21.830 1.00 94.25 220 THR A C 1
ATOM 1663 O O . THR A 1 220 ? 0.698 8.707 -22.894 1.00 94.25 220 THR A O 1
ATOM 1666 N N . LEU A 1 221 ? -0.783 7.706 -21.538 1.00 93.50 221 LEU A N 1
ATOM 1667 C CA . LEU A 1 221 ? -1.054 6.605 -22.456 1.00 93.50 221 LEU A CA 1
ATOM 1668 C C . LEU A 1 221 ? -1.891 7.052 -23.659 1.00 93.50 221 LEU A C 1
ATOM 1670 O O . LEU A 1 221 ? -2.852 7.810 -23.515 1.00 93.50 221 LEU A O 1
ATOM 1674 N N . VAL A 1 222 ? -1.558 6.534 -24.843 1.00 91.38 222 VAL A N 1
ATOM 1675 C CA . VAL A 1 222 ? -2.232 6.867 -26.106 1.00 91.38 222 VAL A CA 1
ATOM 1676 C C . VAL A 1 222 ? -2.748 5.606 -26.796 1.00 91.38 222 VAL A C 1
ATOM 1678 O O . VAL A 1 222 ? -1.979 4.763 -27.247 1.00 91.38 222 VAL A O 1
ATOM 1681 N N . GLY A 1 223 ? -4.071 5.503 -26.946 1.00 90.44 223 GLY A N 1
ATOM 1682 C CA . GLY A 1 223 ? -4.718 4.392 -27.649 1.00 90.44 223 GLY A CA 1
ATOM 1683 C C . GLY A 1 223 ? -4.718 3.070 -26.870 1.00 90.44 223 GLY A C 1
ATOM 1684 O O . GLY A 1 223 ? -4.433 3.029 -25.678 1.00 90.44 223 GLY A O 1
ATOM 1685 N N . ASN A 1 224 ? -5.082 1.985 -27.560 1.00 89.44 224 ASN A N 1
ATOM 1686 C CA . ASN A 1 224 ? -5.250 0.644 -26.974 1.00 89.44 224 ASN A CA 1
ATOM 1687 C C . ASN A 1 224 ? -4.305 -0.408 -27.576 1.00 89.44 224 ASN A C 1
ATOM 1689 O O . ASN A 1 224 ? -4.455 -1.595 -27.300 1.00 89.44 224 ASN A O 1
ATOM 1693 N N . MET A 1 225 ? -3.365 0.017 -28.419 1.00 93.31 225 MET A N 1
ATOM 1694 C CA . MET A 1 225 ? -2.371 -0.873 -29.020 1.00 93.31 225 MET A CA 1
ATOM 1695 C C . MET A 1 225 ? -1.273 -1.218 -28.005 1.00 93.31 225 MET A C 1
ATOM 1697 O O . MET A 1 225 ? -1.072 -0.428 -27.077 1.00 93.31 225 MET A O 1
ATOM 1701 N N . PRO A 1 226 ? -0.553 -2.347 -28.176 1.00 95.38 226 PRO A N 1
ATOM 1702 C CA . PRO A 1 226 ? 0.606 -2.681 -27.351 1.00 95.38 226 PRO A CA 1
ATOM 1703 C C . PRO A 1 226 ? 1.600 -1.526 -27.241 1.00 95.38 226 PRO A C 1
ATOM 1705 O O . PRO A 1 226 ? 1.781 -0.768 -28.198 1.00 95.38 226 PRO A O 1
ATOM 1708 N N . GLY A 1 227 ? 2.232 -1.403 -26.075 1.00 96.38 227 GLY A N 1
ATOM 1709 C CA . GLY A 1 227 ? 3.220 -0.364 -25.815 1.00 96.38 227 GLY A CA 1
ATOM 1710 C C . GLY A 1 227 ? 4.410 -0.451 -26.771 1.00 96.38 227 GLY A C 1
ATOM 1711 O O . GLY A 1 227 ? 4.839 -1.544 -27.147 1.00 96.38 227 GLY A O 1
ATOM 1712 N N . VAL A 1 228 ? 4.942 0.711 -27.145 1.00 96.69 228 VAL A N 1
ATOM 1713 C CA . VAL A 1 228 ? 6.096 0.865 -28.034 1.00 96.69 228 VAL A CA 1
ATOM 1714 C C . VAL A 1 228 ? 7.245 1.487 -27.251 1.00 96.69 228 VAL A C 1
ATOM 1716 O O . VAL A 1 228 ? 7.102 2.538 -26.626 1.00 96.69 228 VAL A O 1
ATOM 1719 N N . PHE A 1 229 ? 8.390 0.823 -27.308 1.00 97.12 229 PHE A N 1
ATOM 1720 C CA . PHE A 1 229 ? 9.615 1.155 -26.598 1.00 97.12 229 PHE A CA 1
ATOM 1721 C C . PHE A 1 229 ? 10.717 1.429 -27.619 1.00 97.12 229 PHE A C 1
ATOM 1723 O O . PHE A 1 229 ? 10.832 0.719 -28.616 1.00 97.12 229 PHE A O 1
ATOM 1730 N N . ASP A 1 230 ? 11.517 2.460 -27.377 1.00 96.12 230 ASP A N 1
ATOM 1731 C CA . ASP A 1 230 ? 12.648 2.857 -28.212 1.00 96.12 230 ASP A CA 1
ATOM 1732 C C . ASP A 1 230 ? 13.874 2.007 -27.859 1.00 96.12 230 ASP A C 1
ATOM 1734 O O . ASP A 1 230 ? 14.284 1.934 -26.702 1.00 96.12 230 ASP A O 1
ATOM 1738 N N . ILE A 1 231 ? 14.484 1.369 -28.856 1.00 94.31 231 ILE A N 1
ATOM 1739 C CA . ILE A 1 231 ? 15.637 0.481 -28.649 1.00 94.31 231 ILE A CA 1
ATOM 1740 C C . ILE A 1 231 ? 16.895 1.209 -28.138 1.00 94.31 231 ILE A C 1
ATOM 1742 O O . ILE A 1 231 ? 17.832 0.581 -27.649 1.00 94.31 231 ILE A O 1
ATOM 1746 N N . THR A 1 232 ? 16.935 2.538 -28.248 1.00 93.94 232 THR A N 1
ATOM 1747 C CA . THR A 1 232 ? 18.065 3.377 -27.819 1.00 93.94 232 THR A CA 1
ATOM 1748 C C . THR A 1 232 ? 17.976 3.821 -26.361 1.00 93.94 232 THR A C 1
ATOM 1750 O O . THR A 1 232 ? 18.929 4.405 -25.842 1.00 93.94 232 THR A O 1
ATOM 1753 N N . LYS A 1 233 ? 16.866 3.527 -25.677 1.00 96.56 233 LYS A N 1
ATOM 1754 C CA . LYS A 1 233 ? 16.607 3.972 -24.306 1.00 96.56 233 LYS A CA 1
ATOM 1755 C C . LYS A 1 233 ? 16.585 2.816 -23.319 1.00 96.56 233 LYS A C 1
ATOM 1757 O O . LYS A 1 233 ? 16.327 1.677 -23.684 1.00 96.56 233 LYS A O 1
ATOM 1762 N N . SER A 1 234 ? 16.819 3.126 -22.050 1.00 97.00 234 SER A N 1
ATOM 1763 C CA . SER A 1 234 ? 16.760 2.154 -20.959 1.00 97.00 234 SER A CA 1
ATOM 1764 C C . SER A 1 234 ? 15.423 2.234 -20.227 1.00 97.00 234 SER A C 1
ATOM 1766 O O . SER A 1 234 ? 14.841 3.313 -20.100 1.00 97.00 234 SER A O 1
ATOM 1768 N N . TYR A 1 235 ? 14.954 1.104 -19.699 1.00 97.31 235 TYR A N 1
ATOM 1769 C CA . TYR A 1 235 ? 13.642 0.992 -19.061 1.00 97.31 235 TYR A CA 1
ATOM 1770 C C . TYR A 1 235 ? 13.698 0.218 -17.749 1.00 97.31 235 TYR A C 1
ATOM 1772 O O . TYR A 1 235 ? 14.474 -0.724 -17.601 1.00 97.31 235 TYR A O 1
ATOM 1780 N N . ARG A 1 236 ? 12.801 0.566 -16.825 1.00 95.50 236 ARG A N 1
ATOM 1781 C CA . ARG A 1 236 ? 12.478 -0.229 -15.637 1.00 95.50 236 ARG A CA 1
ATOM 1782 C C . ARG A 1 236 ? 11.021 -0.664 -15.707 1.00 95.50 236 ARG A C 1
ATOM 1784 O O . ARG A 1 236 ? 10.129 0.176 -15.828 1.00 95.50 236 ARG A O 1
ATOM 1791 N N . ILE A 1 237 ? 10.798 -1.971 -15.605 1.00 95.94 237 ILE A N 1
ATOM 1792 C CA . ILE A 1 237 ? 9.472 -2.590 -15.548 1.00 95.94 237 ILE A CA 1
ATOM 1793 C C . ILE A 1 237 ? 9.313 -3.215 -14.172 1.00 95.94 237 ILE A C 1
ATOM 1795 O O . ILE A 1 237 ? 10.163 -4.003 -13.764 1.00 95.94 237 ILE A O 1
ATOM 1799 N N . ILE A 1 238 ? 8.243 -2.874 -13.462 1.00 93.44 238 ILE A N 1
ATOM 1800 C CA . ILE A 1 238 ? 7.970 -3.369 -12.113 1.00 93.44 238 ILE A CA 1
ATOM 1801 C C . ILE A 1 238 ? 6.629 -4.088 -12.110 1.00 93.44 238 ILE A C 1
ATOM 1803 O O . ILE A 1 238 ? 5.627 -3.548 -12.581 1.00 93.44 238 ILE A O 1
ATOM 1807 N N . TYR A 1 239 ? 6.620 -5.279 -11.521 1.00 92.38 239 TYR A N 1
ATOM 1808 C CA . TYR A 1 239 ? 5.412 -6.005 -11.161 1.00 92.38 239 TYR A CA 1
ATOM 1809 C C . TYR A 1 239 ? 5.335 -6.134 -9.648 1.00 92.38 239 TYR A C 1
ATOM 1811 O O . TYR A 1 239 ? 6.307 -6.540 -9.012 1.00 92.38 239 TYR A O 1
ATOM 1819 N N . GLY A 1 240 ? 4.187 -5.827 -9.054 1.00 89.44 240 GLY A N 1
ATOM 1820 C CA . GLY A 1 240 ? 3.992 -6.048 -7.626 1.00 89.44 240 GLY A CA 1
ATOM 1821 C C . GLY A 1 240 ? 2.633 -6.618 -7.281 1.00 89.44 240 GLY A C 1
ATOM 1822 O O . GLY A 1 240 ? 1.686 -6.543 -8.066 1.00 89.44 240 GLY A O 1
ATOM 1823 N N . ARG A 1 241 ? 2.559 -7.201 -6.084 1.00 86.44 241 ARG A N 1
ATOM 1824 C CA . ARG A 1 241 ? 1.372 -7.856 -5.529 1.00 86.44 241 ARG A CA 1
ATOM 1825 C C . ARG A 1 241 ? 1.174 -7.517 -4.066 1.00 86.44 241 ARG A C 1
ATOM 1827 O O . ARG A 1 241 ? 2.130 -7.207 -3.356 1.00 86.44 241 ARG A O 1
ATOM 1834 N N . TRP A 1 242 ? -0.071 -7.647 -3.637 1.00 79.50 242 TRP A N 1
ATOM 1835 C CA . TRP A 1 242 ? -0.476 -7.673 -2.239 1.00 79.50 242 TRP A CA 1
ATOM 1836 C C . TRP A 1 242 ? -1.637 -8.646 -2.079 1.00 79.50 242 TRP A C 1
ATOM 1838 O O . TRP A 1 242 ? -2.388 -8.855 -3.032 1.00 79.50 242 TRP A O 1
ATOM 1848 N N . CYS A 1 243 ? -1.815 -9.191 -0.881 1.00 75.06 243 CYS A N 1
ATOM 1849 C CA . CYS A 1 243 ? -2.953 -10.044 -0.556 1.00 75.06 243 CYS A CA 1
ATOM 1850 C C . CYS A 1 243 ? -3.524 -9.667 0.815 1.00 75.06 243 CYS A C 1
ATOM 1852 O O . CYS A 1 243 ? -2.895 -8.946 1.585 1.00 75.06 243 CYS A O 1
ATOM 1854 N N . GLU A 1 244 ? -4.717 -10.152 1.153 1.00 68.69 244 GLU A N 1
ATOM 1855 C CA . GLU A 1 244 ? -5.371 -9.845 2.438 1.00 68.69 244 GLU A CA 1
ATOM 1856 C C . GLU A 1 244 ? -4.530 -10.215 3.677 1.00 68.69 244 GLU A C 1
ATOM 1858 O O . GLU A 1 244 ? -4.632 -9.560 4.720 1.00 68.69 244 GLU A O 1
ATOM 1863 N N . CYS A 1 245 ? -3.680 -11.241 3.560 1.00 70.06 245 CYS A N 1
ATOM 1864 C CA . CYS A 1 245 ? -2.851 -11.765 4.651 1.00 70.06 245 CYS A CA 1
ATOM 1865 C C . CYS A 1 245 ? -1.354 -11.444 4.518 1.00 70.06 245 CYS A C 1
ATOM 1867 O O . CYS A 1 245 ? -0.581 -11.795 5.410 1.00 70.06 245 CYS A O 1
ATOM 1869 N N . THR A 1 246 ? -0.929 -10.791 3.434 1.00 77.69 246 THR A N 1
ATOM 1870 C CA . THR A 1 246 ? 0.481 -10.478 3.173 1.00 77.69 246 THR A CA 1
ATOM 1871 C C . THR A 1 246 ? 0.658 -9.033 2.727 1.00 77.69 246 THR A C 1
ATOM 1873 O O . THR A 1 246 ? -0.142 -8.465 1.987 1.00 77.69 246 THR A O 1
ATOM 1876 N N . GLY A 1 247 ? 1.754 -8.421 3.160 1.00 75.00 247 GLY A N 1
ATOM 1877 C CA . GLY A 1 247 ? 2.168 -7.108 2.695 1.00 75.00 247 GLY A CA 1
ATOM 1878 C C . GLY A 1 247 ? 2.583 -7.098 1.220 1.00 75.00 247 GLY A C 1
ATOM 1879 O O . GLY A 1 247 ? 2.764 -8.136 0.577 1.00 75.00 247 GLY A O 1
ATOM 1880 N N . TRP A 1 248 ? 2.785 -5.899 0.686 1.00 80.75 248 TRP A N 1
ATOM 1881 C CA . TRP A 1 248 ? 3.311 -5.662 -0.649 1.00 80.75 248 TRP A CA 1
ATOM 1882 C C . TRP A 1 248 ? 4.676 -6.309 -0.847 1.00 80.75 248 TRP A C 1
ATOM 1884 O O . TRP A 1 248 ? 5.568 -6.212 0.001 1.00 80.75 248 TRP A O 1
ATOM 1894 N N . ASN A 1 249 ? 4.850 -6.895 -2.022 1.00 86.50 249 ASN A N 1
ATOM 1895 C CA . ASN A 1 249 ? 6.159 -7.197 -2.571 1.00 86.50 249 ASN A CA 1
ATOM 1896 C C . ASN A 1 249 ? 6.186 -6.789 -4.047 1.00 86.50 249 ASN A C 1
ATOM 1898 O O . ASN A 1 249 ? 5.131 -6.684 -4.682 1.00 86.50 249 ASN A O 1
ATOM 1902 N N . SER A 1 250 ? 7.370 -6.535 -4.599 1.00 89.94 250 SER A N 1
ATOM 1903 C CA . SER A 1 250 ? 7.493 -6.252 -6.026 1.00 89.94 250 SER A CA 1
ATOM 1904 C C . SER A 1 250 ? 8.840 -6.672 -6.586 1.00 89.94 250 SER A C 1
ATOM 1906 O O . SER A 1 250 ? 9.827 -6.795 -5.868 1.00 89.94 250 SER A O 1
ATOM 1908 N N . TYR A 1 251 ? 8.872 -6.909 -7.886 1.00 92.62 251 TYR A N 1
ATOM 1909 C CA . TYR A 1 251 ? 10.063 -7.301 -8.610 1.00 92.62 251 TYR A CA 1
ATOM 1910 C C . TYR A 1 251 ? 10.254 -6.376 -9.799 1.00 92.62 251 TYR A C 1
ATOM 1912 O O . TYR A 1 251 ? 9.276 -5.978 -10.437 1.00 92.62 251 TYR A O 1
ATOM 1920 N N . ALA A 1 252 ? 11.504 -6.044 -10.101 1.00 94.25 252 ALA A N 1
ATOM 1921 C CA . ALA A 1 252 ? 11.849 -5.190 -11.224 1.00 94.25 252 ALA A CA 1
ATOM 1922 C C . ALA A 1 252 ? 12.763 -5.906 -12.217 1.00 94.25 252 ALA A C 1
ATOM 1924 O O . ALA A 1 252 ? 13.696 -6.604 -11.814 1.00 94.25 252 ALA A O 1
ATOM 1925 N N . HIS A 1 253 ? 12.526 -5.652 -13.505 1.00 95.12 253 HIS A N 1
ATOM 1926 C CA . HIS A 1 253 ? 13.507 -5.857 -14.568 1.00 95.12 253 HIS A CA 1
ATOM 1927 C C . HIS A 1 253 ? 14.000 -4.505 -15.069 1.00 95.12 253 HIS A C 1
ATOM 1929 O O . HIS A 1 253 ? 13.195 -3.623 -15.378 1.00 95.12 253 HIS A O 1
ATOM 1935 N N . GLU A 1 254 ? 15.317 -4.369 -15.196 1.00 95.25 254 GLU A N 1
ATOM 1936 C CA . GLU A 1 254 ? 15.944 -3.231 -15.870 1.00 95.25 254 GLU A CA 1
ATOM 1937 C C . GLU A 1 254 ? 16.511 -3.668 -17.215 1.00 95.25 254 GLU A C 1
ATOM 1939 O O . GLU A 1 254 ? 17.292 -4.623 -17.299 1.00 95.25 254 GLU A O 1
ATOM 1944 N N . LEU A 1 255 ? 16.093 -2.958 -18.260 1.00 95.00 255 LEU A N 1
ATOM 1945 C CA . LEU A 1 255 ? 16.474 -3.189 -19.641 1.00 95.00 255 LEU A CA 1
ATOM 1946 C C . LEU A 1 255 ? 17.361 -2.045 -20.126 1.00 95.00 255 LEU A C 1
ATOM 1948 O O . LEU A 1 255 ? 17.012 -0.880 -19.934 1.00 95.00 255 LEU A O 1
ATOM 1952 N N . ILE A 1 256 ? 18.455 -2.370 -20.811 1.00 95.12 256 ILE A N 1
ATOM 1953 C CA . ILE A 1 256 ? 19.317 -1.389 -21.487 1.00 95.12 256 ILE A CA 1
ATOM 1954 C C . ILE A 1 256 ? 19.500 -1.737 -22.968 1.00 95.12 256 ILE A C 1
ATOM 1956 O O . ILE A 1 256 ? 19.324 -2.906 -23.337 1.00 95.12 256 ILE A O 1
ATOM 1960 N N . PRO A 1 257 ? 19.880 -0.761 -23.814 1.00 94.50 257 PRO A N 1
ATOM 1961 C CA . PRO A 1 257 ? 20.165 -1.008 -25.223 1.00 94.50 257 PRO A CA 1
ATOM 1962 C C . PRO A 1 257 ? 21.188 -2.127 -25.416 1.00 94.50 257 PRO A C 1
ATOM 1964 O O . PRO A 1 257 ? 22.233 -2.146 -24.760 1.00 94.50 257 PRO A O 1
ATOM 1967 N N . ASN A 1 258 ? 20.905 -3.053 -26.335 1.00 92.12 258 ASN A N 1
ATOM 1968 C CA . ASN A 1 258 ? 21.849 -4.095 -26.723 1.00 92.12 258 ASN A CA 1
ATOM 1969 C C . ASN A 1 258 ? 22.745 -3.589 -27.875 1.00 92.12 258 ASN A C 1
ATOM 1971 O O . ASN A 1 258 ? 22.245 -3.391 -28.983 1.00 92.12 258 ASN A O 1
ATOM 1975 N N . PRO A 1 259 ? 24.075 -3.448 -27.696 1.00 87.19 259 PRO A N 1
ATOM 1976 C CA . PRO A 1 259 ? 24.982 -3.051 -28.781 1.00 87.19 259 PRO A CA 1
ATOM 1977 C C . PRO A 1 259 ? 25.010 -4.043 -29.952 1.00 87.19 259 PRO A C 1
ATOM 1979 O O . PRO A 1 259 ? 25.496 -3.724 -31.035 1.00 87.19 259 PRO A O 1
ATOM 1982 N N . ARG A 1 260 ? 24.528 -5.269 -29.722 1.00 86.75 260 ARG A N 1
ATOM 1983 C CA . ARG A 1 260 ? 24.381 -6.341 -30.709 1.00 86.75 260 ARG A CA 1
ATOM 1984 C C . ARG A 1 260 ? 22.915 -6.756 -30.824 1.00 86.75 260 ARG A C 1
ATOM 1986 O O . ARG A 1 260 ? 22.617 -7.947 -30.863 1.00 86.75 260 ARG A O 1
ATOM 1993 N N . ALA A 1 261 ? 22.014 -5.772 -30.809 1.00 84.81 261 ALA A N 1
ATOM 1994 C CA . ALA A 1 261 ? 20.579 -5.994 -30.879 1.00 84.81 261 ALA A CA 1
ATOM 1995 C C . ALA A 1 261 ? 20.208 -6.923 -32.041 1.00 84.81 261 ALA A C 1
ATOM 1997 O O . ALA A 1 261 ? 20.640 -6.744 -33.181 1.00 84.81 261 ALA A O 1
ATOM 1998 N N . THR A 1 262 ? 19.377 -7.912 -31.734 1.00 84.25 262 THR A N 1
ATOM 1999 C CA . THR A 1 262 ? 18.756 -8.795 -32.721 1.00 84.25 262 THR A CA 1
ATOM 2000 C C . THR A 1 262 ? 17.242 -8.698 -32.598 1.00 84.25 262 THR A C 1
ATOM 2002 O O . THR A 1 262 ? 16.721 -8.156 -31.626 1.00 84.25 262 THR A O 1
ATOM 2005 N N . ILE A 1 263 ? 16.513 -9.263 -33.561 1.00 80.62 263 ILE A N 1
ATOM 2006 C CA . ILE A 1 263 ? 15.047 -9.333 -33.484 1.00 80.62 263 ILE A CA 1
ATOM 2007 C C . ILE A 1 263 ? 14.546 -10.143 -32.276 1.00 80.62 263 ILE A C 1
ATOM 2009 O O . ILE A 1 263 ? 13.422 -9.936 -31.838 1.00 80.62 263 ILE A O 1
ATOM 2013 N N . THR A 1 264 ? 15.359 -11.059 -31.739 1.00 82.44 264 THR A N 1
ATOM 2014 C CA . TH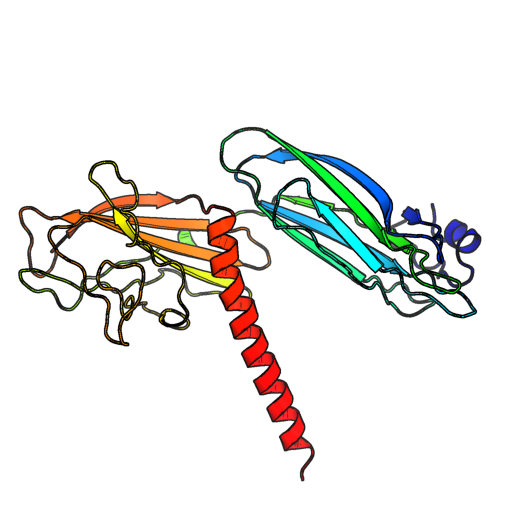R A 1 264 ? 15.011 -11.883 -30.571 1.00 82.44 264 THR A CA 1
ATOM 2015 C C . THR A 1 264 ? 15.507 -11.288 -29.257 1.00 82.44 264 THR A C 1
ATOM 2017 O O . THR A 1 264 ? 14.929 -11.561 -28.211 1.00 82.44 264 THR A O 1
ATOM 2020 N N . GLU A 1 265 ? 16.555 -10.464 -29.305 1.00 87.12 265 GLU A N 1
ATOM 2021 C CA . GLU A 1 265 ? 17.160 -9.807 -28.142 1.00 87.12 265 GLU A CA 1
ATOM 2022 C C . GLU A 1 265 ? 17.487 -8.335 -28.461 1.00 87.12 265 GLU A C 1
ATOM 2024 O O . GLU A 1 265 ? 18.660 -7.970 -28.617 1.00 87.12 265 GLU A O 1
ATOM 2029 N N . PRO A 1 266 ? 16.468 -7.466 -28.600 1.00 89.81 266 PRO A N 1
ATOM 2030 C CA . PRO A 1 266 ? 16.672 -6.043 -28.869 1.00 89.81 266 PRO A CA 1
ATOM 2031 C C . PRO A 1 266 ? 17.289 -5.297 -27.678 1.00 89.81 266 PRO A C 1
ATOM 2033 O O . PRO A 1 266 ? 17.986 -4.304 -27.867 1.00 89.81 266 PRO A O 1
ATOM 2036 N N . MET A 1 267 ? 17.069 -5.790 -26.456 1.00 94.38 267 MET A N 1
ATOM 2037 C CA . MET A 1 267 ? 17.539 -5.185 -25.209 1.00 94.38 267 MET A CA 1
ATOM 2038 C C . MET A 1 267 ? 18.225 -6.231 -24.327 1.00 94.38 267 MET A C 1
ATOM 2040 O O . MET A 1 267 ? 17.952 -7.424 -24.440 1.00 94.38 267 MET A O 1
ATOM 2044 N N . LEU A 1 268 ? 19.095 -5.783 -23.422 1.00 91.12 268 LEU A N 1
ATOM 2045 C CA . LEU A 1 268 ? 19.713 -6.626 -22.396 1.00 91.12 268 LEU A CA 1
ATOM 2046 C C . LEU A 1 268 ? 19.006 -6.421 -21.058 1.00 91.12 268 LEU A C 1
ATOM 2048 O O . LEU A 1 268 ? 18.844 -5.284 -20.618 1.00 91.12 268 LEU A O 1
ATOM 2052 N N . ILE A 1 269 ? 18.646 -7.513 -20.380 1.00 89.44 269 ILE A N 1
ATOM 2053 C CA . ILE A 1 269 ? 18.178 -7.462 -18.990 1.00 89.44 269 ILE A CA 1
ATOM 2054 C C . ILE A 1 269 ? 19.405 -7.492 -18.081 1.00 89.44 269 ILE A C 1
ATOM 2056 O O . ILE A 1 269 ? 20.051 -8.531 -17.946 1.00 89.44 269 ILE A O 1
ATOM 2060 N N . ILE A 1 270 ? 19.728 -6.363 -17.458 1.00 85.56 270 ILE A N 1
ATOM 2061 C CA . ILE A 1 270 ? 20.949 -6.225 -16.644 1.00 85.56 270 ILE A CA 1
ATOM 2062 C C . ILE A 1 270 ? 20.712 -6.405 -15.153 1.00 85.56 270 ILE A C 1
ATOM 2064 O O . ILE A 1 270 ? 21.650 -6.685 -14.407 1.00 85.56 270 ILE A O 1
ATOM 2068 N N . LYS A 1 271 ? 19.464 -6.255 -14.711 1.00 82.25 271 LYS A N 1
ATOM 2069 C CA . LYS A 1 271 ? 19.115 -6.346 -13.302 1.00 82.25 271 LYS A CA 1
ATOM 2070 C C . LYS A 1 271 ? 17.759 -6.998 -13.131 1.00 82.25 271 LYS A C 1
ATOM 2072 O O . LYS A 1 271 ? 16.811 -6.667 -13.843 1.00 82.25 271 LYS A O 1
ATOM 2077 N N . LYS A 1 272 ? 17.701 -7.911 -12.164 1.00 85.88 272 LYS A N 1
ATOM 2078 C CA . LYS A 1 272 ? 16.473 -8.520 -11.669 1.00 85.88 272 LYS A CA 1
ATOM 2079 C C . LYS A 1 272 ? 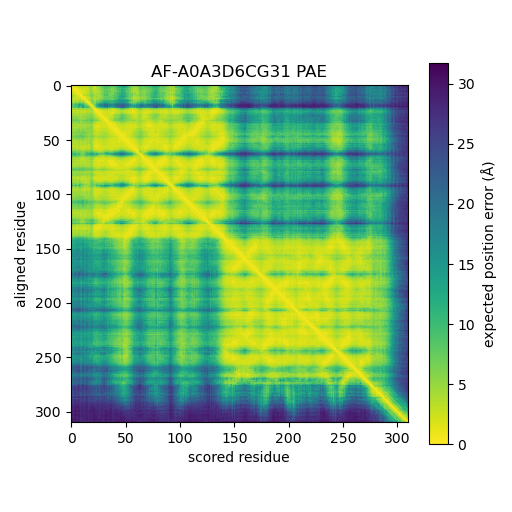16.521 -8.516 -10.151 1.00 85.88 272 LYS A C 1
ATOM 2081 O O . LYS A 1 272 ? 17.369 -9.189 -9.565 1.00 85.88 272 LYS A O 1
ATOM 2086 N N . GLU A 1 273 ? 15.665 -7.738 -9.508 1.00 87.06 273 GLU A N 1
ATOM 2087 C CA . GLU A 1 273 ? 15.732 -7.582 -8.056 1.00 87.06 273 GLU A CA 1
ATOM 2088 C C . GLU A 1 273 ? 14.371 -7.358 -7.414 1.00 87.06 273 GLU A C 1
ATOM 2090 O O . GLU A 1 273 ? 13.422 -6.896 -8.049 1.00 87.06 273 GLU A O 1
ATOM 2095 N N . ASN A 1 274 ? 14.307 -7.669 -6.119 1.00 79.88 274 ASN A N 1
ATOM 2096 C CA . ASN A 1 274 ? 13.213 -7.221 -5.276 1.00 79.88 274 ASN A CA 1
ATOM 2097 C C . ASN A 1 274 ? 13.262 -5.689 -5.191 1.00 79.88 274 ASN A C 1
ATOM 2099 O O . ASN A 1 274 ? 14.288 -5.126 -4.804 1.00 79.88 274 ASN A O 1
ATOM 2103 N N . TYR A 1 275 ? 12.168 -5.033 -5.565 1.00 78.06 275 TYR A N 1
ATOM 2104 C CA . TYR A 1 275 ? 12.100 -3.582 -5.637 1.00 78.06 275 TYR A CA 1
ATOM 2105 C C . TYR A 1 275 ? 11.235 -3.034 -4.490 1.00 78.06 275 TYR A C 1
ATOM 2107 O O . TYR A 1 275 ? 10.104 -3.490 -4.293 1.00 78.06 275 TYR A O 1
ATOM 2115 N N . PRO A 1 276 ? 11.726 -2.066 -3.698 1.00 68.50 276 PRO A N 1
ATOM 2116 C CA . PRO A 1 276 ? 10.946 -1.496 -2.608 1.00 68.50 276 PRO A CA 1
ATOM 2117 C C . PRO A 1 276 ? 9.788 -0.645 -3.147 1.00 68.50 276 PRO A C 1
ATOM 2119 O O . PRO A 1 276 ? 9.974 0.248 -3.974 1.00 68.50 276 PRO A O 1
ATOM 2122 N N . VAL A 1 277 ? 8.578 -0.892 -2.643 1.00 64.12 277 VAL A N 1
ATOM 2123 C CA . VAL A 1 277 ? 7.387 -0.099 -2.975 1.00 64.12 277 VAL A CA 1
ATOM 2124 C C . VAL A 1 277 ? 7.292 1.077 -2.001 1.00 64.12 277 VAL A C 1
ATOM 2126 O O . VAL A 1 277 ? 7.263 0.877 -0.788 1.00 64.12 277 VAL A O 1
ATOM 2129 N N . SER A 1 278 ? 7.255 2.313 -2.506 1.00 60.97 278 SER A N 1
ATOM 2130 C CA . SER A 1 278 ? 6.993 3.490 -1.666 1.00 60.97 278 SER A CA 1
ATOM 2131 C C . SER A 1 278 ? 5.500 3.621 -1.354 1.00 60.97 278 SER A C 1
ATOM 2133 O O . SER A 1 278 ? 4.657 3.213 -2.154 1.00 60.97 278 SER A O 1
ATOM 2135 N N . ALA A 1 279 ? 5.160 4.238 -0.217 1.00 53.19 279 ALA A N 1
ATOM 2136 C CA . ALA A 1 279 ? 3.772 4.382 0.228 1.00 53.19 279 ALA A CA 1
ATOM 2137 C C . ALA A 1 279 ? 2.859 5.080 -0.808 1.00 53.19 279 ALA A C 1
ATOM 2139 O O . ALA A 1 279 ? 1.711 4.677 -0.997 1.00 53.19 279 ALA A O 1
ATOM 2140 N N . ASP A 1 280 ? 3.389 6.050 -1.558 1.00 53.94 280 ASP A N 1
ATOM 2141 C CA . ASP A 1 280 ? 2.649 6.763 -2.609 1.00 53.94 280 ASP A CA 1
ATOM 2142 C C . ASP A 1 280 ? 2.309 5.867 -3.812 1.00 53.94 280 ASP A C 1
ATOM 2144 O O . ASP A 1 280 ? 1.219 5.963 -4.387 1.00 53.94 280 ASP A O 1
ATOM 2148 N N . LYS A 1 281 ? 3.207 4.936 -4.169 1.00 60.75 281 LYS A N 1
ATOM 2149 C CA . LYS A 1 281 ? 2.972 3.951 -5.240 1.00 60.75 281 LYS A CA 1
ATOM 2150 C C . LYS A 1 281 ? 1.885 2.947 -4.844 1.00 60.75 281 LYS A C 1
ATOM 2152 O O . LYS A 1 281 ? 1.078 2.545 -5.682 1.00 60.75 281 LYS A O 1
ATOM 2157 N N . MET A 1 282 ? 1.777 2.625 -3.554 1.00 60.91 282 MET A N 1
ATOM 2158 C CA . MET A 1 282 ? 0.703 1.772 -3.027 1.00 60.91 282 MET A CA 1
ATOM 2159 C C . MET A 1 282 ? -0.674 2.436 -3.134 1.00 60.91 282 MET A C 1
ATOM 2161 O O . MET A 1 282 ? -1.653 1.777 -3.485 1.00 60.91 282 MET A O 1
ATOM 2165 N N . ALA A 1 283 ? -0.770 3.746 -2.880 1.00 57.28 283 ALA A N 1
ATOM 2166 C CA . ALA A 1 283 ? -2.028 4.483 -3.005 1.00 57.28 283 ALA A CA 1
ATOM 2167 C C . ALA A 1 283 ? -2.558 4.483 -4.455 1.00 57.28 283 ALA A C 1
ATOM 2169 O O . ALA A 1 283 ? -3.770 4.471 -4.684 1.00 57.28 283 ALA A O 1
ATOM 2170 N N . ALA A 1 284 ? -1.666 4.444 -5.454 1.00 55.88 284 ALA A N 1
ATOM 2171 C CA . ALA A 1 284 ? -2.038 4.266 -6.857 1.00 55.88 284 ALA A CA 1
ATOM 2172 C C . ALA A 1 284 ? -2.598 2.863 -7.149 1.00 55.88 284 ALA A C 1
ATOM 2174 O O . ALA A 1 284 ? -3.620 2.750 -7.824 1.00 55.88 284 ALA A O 1
ATOM 2175 N N . ALA A 1 285 ? -2.001 1.812 -6.586 1.00 57.31 285 ALA A N 1
ATOM 2176 C CA . ALA A 1 285 ? -2.444 0.435 -6.787 1.00 57.31 285 ALA A CA 1
ATOM 2177 C C . ALA A 1 285 ? -3.773 0.101 -6.067 1.00 57.31 285 ALA A C 1
ATOM 2179 O O . ALA A 1 285 ? -4.644 -0.545 -6.648 1.00 57.31 285 ALA A O 1
ATOM 2180 N N . ILE A 1 286 ? -4.012 0.634 -4.860 1.00 57.91 286 ILE A N 1
ATOM 2181 C CA . ILE A 1 286 ? -5.268 0.435 -4.097 1.00 57.91 286 ILE A CA 1
ATOM 2182 C C . ILE A 1 286 ? -6.502 1.002 -4.828 1.00 57.91 286 ILE A C 1
ATOM 2184 O O . ILE A 1 286 ? -7.614 0.483 -4.675 1.00 57.91 286 ILE A O 1
ATOM 2188 N N . ARG A 1 287 ? -6.331 2.036 -5.668 1.00 57.03 287 ARG A N 1
ATOM 2189 C CA . ARG A 1 287 ? -7.426 2.603 -6.481 1.00 57.03 287 ARG A CA 1
ATOM 2190 C C . ARG A 1 287 ? -8.060 1.567 -7.421 1.00 57.03 287 ARG A C 1
ATOM 2192 O O . ARG A 1 287 ? -9.267 1.645 -7.642 1.00 57.03 287 ARG A O 1
ATOM 2199 N N . GLN A 1 288 ? -7.305 0.566 -7.886 1.00 56.91 288 GLN A N 1
ATOM 2200 C CA . GLN A 1 288 ? -7.826 -0.538 -8.701 1.00 56.91 288 GLN A CA 1
ATOM 2201 C C . GLN A 1 288 ? -8.808 -1.419 -7.926 1.00 56.91 288 GLN A C 1
ATOM 2203 O O . GLN A 1 288 ? -9.888 -1.695 -8.435 1.00 56.91 288 GLN A O 1
ATOM 2208 N N . VAL A 1 289 ? -8.488 -1.832 -6.694 1.00 53.06 289 VAL A N 1
ATOM 2209 C CA . VAL A 1 289 ? -9.383 -2.712 -5.920 1.00 53.06 289 VAL A CA 1
ATOM 2210 C C . VAL A 1 289 ? -10.685 -2.005 -5.579 1.00 53.06 289 VAL A C 1
ATOM 2212 O O . VAL A 1 289 ? -11.738 -2.603 -5.756 1.00 53.06 289 VAL A O 1
ATOM 2215 N N . LYS A 1 290 ? -10.647 -0.719 -5.201 1.00 49.59 290 LYS A N 1
ATOM 2216 C CA . LYS A 1 290 ? -11.872 0.072 -4.966 1.00 49.59 290 LYS A CA 1
ATOM 2217 C C . LYS A 1 290 ? -12.701 0.267 -6.246 1.00 49.59 290 LYS A C 1
ATOM 2219 O O . LYS A 1 290 ? -13.930 0.248 -6.194 1.00 49.59 290 LYS A O 1
ATOM 2224 N N . ALA A 1 291 ? -12.056 0.426 -7.404 1.00 51.28 291 ALA A N 1
ATOM 2225 C CA . ALA A 1 291 ? -12.742 0.550 -8.692 1.00 51.28 291 ALA A CA 1
ATOM 2226 C C . ALA A 1 291 ? -13.311 -0.793 -9.198 1.00 51.28 291 ALA A C 1
ATOM 2228 O O . ALA A 1 291 ? -14.414 -0.833 -9.730 1.00 51.28 291 ALA A O 1
ATOM 2229 N N . GLN A 1 292 ? -12.607 -1.909 -8.999 1.00 49.50 292 GLN A N 1
ATOM 2230 C CA . GLN A 1 292 ? -13.066 -3.245 -9.396 1.00 49.50 292 GLN A CA 1
ATOM 2231 C C . GLN A 1 292 ? -14.141 -3.803 -8.444 1.00 49.50 292 GLN A C 1
ATOM 2233 O O . GLN A 1 292 ? -15.090 -4.446 -8.897 1.00 49.50 292 GLN A O 1
ATOM 2238 N N . SER A 1 293 ? -14.053 -3.525 -7.137 1.00 41.59 293 SER A N 1
ATOM 2239 C CA . SER A 1 293 ? -15.062 -3.936 -6.149 1.00 41.59 293 SER A CA 1
ATOM 2240 C C . SER A 1 293 ? -16.371 -3.151 -6.279 1.00 41.59 293 SER A C 1
ATOM 2242 O O . SER A 1 293 ? -17.446 -3.739 -6.163 1.00 41.59 293 SER A O 1
ATOM 2244 N N . SER A 1 294 ? -16.312 -1.862 -6.627 1.00 37.78 294 SER A N 1
ATOM 2245 C CA . SER A 1 294 ? -17.508 -1.055 -6.920 1.00 37.78 294 SER A CA 1
ATOM 2246 C C . SER A 1 294 ? -18.222 -1.479 -8.212 1.00 37.78 294 SER A C 1
ATOM 2248 O O . SER A 1 294 ? -19.444 -1.349 -8.308 1.00 37.78 294 SER A O 1
ATOM 2250 N N . VAL A 1 295 ? -17.506 -2.061 -9.182 1.00 43.34 295 VAL A N 1
ATOM 2251 C CA . VAL A 1 295 ? -18.109 -2.691 -10.371 1.00 43.34 295 VAL A CA 1
ATOM 2252 C C . VAL A 1 295 ? -18.806 -4.011 -10.011 1.00 43.34 295 VAL A C 1
ATOM 2254 O O . VAL A 1 295 ? -19.940 -4.218 -10.440 1.00 43.34 295 VAL A O 1
ATOM 2257 N N . LYS A 1 296 ? -18.202 -4.857 -9.159 1.00 35.62 296 LYS A N 1
ATOM 2258 C CA . LYS A 1 296 ? -18.845 -6.091 -8.653 1.00 35.62 296 LYS A CA 1
ATOM 2259 C C . LYS A 1 296 ? -20.073 -5.815 -7.767 1.00 35.62 296 LYS A C 1
ATOM 2261 O O . LYS A 1 296 ? -21.072 -6.524 -7.859 1.00 35.62 296 LYS A O 1
ATOM 2266 N N . GLN A 1 297 ? -20.050 -4.767 -6.941 1.00 33.84 297 GLN A N 1
ATOM 2267 C CA . GLN A 1 297 ? -21.223 -4.370 -6.147 1.00 33.84 297 GLN A CA 1
ATOM 2268 C C . GLN A 1 297 ? -22.377 -3.867 -7.027 1.00 33.84 297 GLN A C 1
ATOM 2270 O O . GLN A 1 297 ? -23.531 -4.215 -6.777 1.00 33.84 297 GLN A O 1
ATOM 2275 N N . LYS A 1 298 ? -22.087 -3.118 -8.100 1.00 40.19 298 LYS A N 1
ATOM 2276 C CA . LYS A 1 298 ? -23.111 -2.698 -9.073 1.00 40.19 298 LYS A CA 1
ATOM 2277 C C . LYS A 1 298 ? -23.672 -3.867 -9.891 1.00 40.19 298 LYS A C 1
ATOM 2279 O O . LYS A 1 298 ? -24.869 -3.868 -10.170 1.00 40.19 298 LYS A O 1
ATOM 2284 N N . SER A 1 299 ? -22.857 -4.865 -10.249 1.00 40.81 299 SER A N 1
ATOM 2285 C CA . SER A 1 299 ? -23.346 -6.048 -10.975 1.00 40.81 299 SER A CA 1
ATOM 2286 C C . SER A 1 299 ? -24.247 -6.933 -10.114 1.00 40.81 299 SER A C 1
ATOM 2288 O O . SER A 1 299 ? -25.260 -7.416 -10.613 1.00 40.81 299 SER A O 1
ATOM 2290 N N . ASN A 1 300 ? -23.937 -7.093 -8.823 1.00 37.19 300 ASN A N 1
ATOM 2291 C CA . ASN A 1 300 ? -24.766 -7.883 -7.906 1.00 37.19 300 ASN A CA 1
ATOM 2292 C C . ASN A 1 300 ? -26.083 -7.166 -7.555 1.00 37.19 300 ASN A C 1
ATOM 2294 O O . ASN A 1 300 ? -27.139 -7.794 -7.591 1.00 37.19 300 ASN A O 1
ATOM 2298 N N . ALA A 1 301 ? -26.059 -5.844 -7.343 1.00 41.47 301 ALA A N 1
ATOM 2299 C CA . ALA A 1 301 ? -27.276 -5.052 -7.125 1.00 41.47 301 ALA A CA 1
ATOM 2300 C C . ALA A 1 301 ? -28.199 -5.009 -8.364 1.00 41.47 301 ALA A C 1
ATOM 2302 O O . ALA A 1 301 ? -29.423 -4.976 -8.236 1.00 41.47 301 ALA A O 1
ATOM 2303 N N . GLY A 1 302 ? -27.629 -5.039 -9.576 1.00 38.03 302 GLY A N 1
ATOM 2304 C CA . GLY A 1 302 ? -28.394 -5.141 -10.824 1.00 38.03 302 GLY A CA 1
ATOM 2305 C C . GLY A 1 302 ? -29.017 -6.524 -11.052 1.00 38.03 302 GLY A C 1
ATOM 2306 O O . GLY A 1 302 ? -30.097 -6.621 -11.634 1.00 38.03 302 GLY A O 1
ATOM 2307 N N . MET A 1 303 ? -28.373 -7.591 -10.566 1.00 37.47 303 MET A N 1
ATOM 2308 C CA . MET A 1 303 ? -28.893 -8.959 -10.659 1.00 37.47 303 MET A CA 1
ATOM 2309 C C . MET A 1 303 ? -30.038 -9.215 -9.667 1.00 37.47 303 MET A C 1
ATOM 2311 O O . MET A 1 303 ? -31.047 -9.803 -10.055 1.00 37.47 303 MET A O 1
ATOM 2315 N N . GLU A 1 304 ? -29.956 -8.695 -8.437 1.00 38.22 304 GLU A N 1
ATOM 2316 C CA . GLU A 1 304 ? -31.050 -8.796 -7.455 1.00 38.22 304 GLU A CA 1
ATOM 2317 C C . GLU A 1 304 ? -32.303 -8.000 -7.861 1.00 38.22 304 GLU A C 1
ATOM 2319 O O . GLU A 1 304 ? -33.426 -8.434 -7.593 1.00 38.22 304 GLU A O 1
ATOM 2324 N N . MET A 1 305 ? -32.152 -6.869 -8.562 1.00 39.66 305 MET A N 1
ATOM 2325 C CA . MET A 1 305 ? -33.299 -6.103 -9.073 1.00 39.66 305 MET A CA 1
ATOM 2326 C C . MET A 1 305 ? -34.033 -6.795 -10.232 1.00 39.66 305 MET A C 1
ATOM 2328 O O . MET A 1 305 ? -35.241 -6.607 -10.376 1.00 39.66 305 MET A O 1
ATOM 2332 N N . ASN A 1 306 ? -33.346 -7.621 -11.029 1.00 39.91 306 ASN A N 1
ATOM 2333 C CA . ASN A 1 306 ? -33.963 -8.359 -12.137 1.00 39.91 306 ASN A CA 1
ATOM 2334 C C . ASN A 1 306 ? -34.614 -9.685 -11.712 1.00 39.91 306 ASN A C 1
ATOM 2336 O O . ASN A 1 306 ? -35.456 -10.197 -12.442 1.00 39.91 306 ASN A O 1
ATOM 2340 N N . GLN A 1 307 ? -34.294 -10.216 -10.528 1.00 41.62 307 GLN A N 1
ATOM 2341 C CA . GLN A 1 307 ? -34.955 -11.412 -9.983 1.00 41.62 307 GLN A CA 1
ATOM 2342 C C . GLN A 1 307 ? -36.239 -11.110 -9.191 1.00 41.62 307 GLN A C 1
ATOM 2344 O O . GLN A 1 307 ? -36.959 -12.032 -8.829 1.00 41.62 307 GLN A O 1
ATOM 2349 N N . ARG A 1 308 ? -36.575 -9.832 -8.957 1.00 43.88 308 ARG A N 1
ATOM 2350 C CA . ARG A 1 308 ? -37.844 -9.410 -8.323 1.00 43.88 308 ARG A CA 1
ATOM 2351 C C . ARG A 1 308 ? -38.932 -8.986 -9.318 1.00 43.88 308 ARG A C 1
ATOM 2353 O O . ARG A 1 308 ? -39.937 -8.405 -8.917 1.00 43.88 308 ARG A O 1
ATOM 2360 N N . LYS A 1 309 ? -38.728 -9.241 -10.612 1.00 42.72 309 LYS A N 1
ATOM 2361 C CA . LYS A 1 309 ? -39.715 -8.999 -11.673 1.00 42.72 309 LYS A CA 1
ATOM 2362 C C . LYS A 1 309 ? -40.031 -10.281 -12.439 1.00 42.72 309 LYS A C 1
ATOM 2364 O O . LYS A 1 309 ? -39.866 -10.294 -13.648 1.00 42.72 309 LYS A O 1
ATOM 2369 N N . PHE A 1 310 ? -40.477 -11.323 -11.745 1.00 40.81 310 PHE A N 1
ATOM 2370 C CA . PHE A 1 310 ? -41.326 -12.384 -12.293 1.00 40.81 310 PHE A CA 1
ATOM 2371 C C . PHE A 1 310 ? -42.200 -12.935 -11.171 1.00 40.81 310 PHE A C 1
ATOM 2373 O O . PHE A 1 310 ? -41.664 -13.094 -10.052 1.00 40.81 310 PHE A O 1
#

Foldseek 3Di:
DFQVCVCVLAVLGANVLPVQGDWQKARAAAQDDFKDFSDKDKDKDWALFKKKWKKWKAWRADPKPADFKFKKKDKPDPPWIDGGDTHDDDTNDSDTDMDMTMDGHHHDGDIDIMMITIITTRHHPMDTNMMIMGPGDMGTFAADDPLQQDWDWFWAPDDPWKIWTWTAGPDDADPQKFKKKKKFWADPVRHGDPFQIAIRDPLQPPDHGGQVAQRERGNDRDDNDGHMDTLQTKMKMKMWMDGPRHHIWMKIWIWHADPPADSRDRTDGPDIDTDRDGPVSVVVRVVVVVVVVVVVVVVVVVVVVVVVPD

Radius of gyration: 25.27 Å; Cα contacts (8 Å, |Δi|>4): 716; chains: 1; bounding box: 66×38×72 Å

Sequence (310 aa):
MTSAQGLQVSPTWDVNCSNNGNHLYVNGATGLTGSRVAWHQNVTVSRGKMYKFCADMKNLPQCGFDIKPIVSVQFSVAGFDMTNQVIDVPAGNCNWQSVNQVLTMPAGTGQFSMTIRILLDETGIGDGNDLAIDNLTLVEIPQTPLNEVLFNIPYINVTPTSFGLSGEPLAPLGEGCGYFWEVSEIDANGNNVPGTTVTNPSQWWGQFPNTFNGYNGTSTLVGNMPGVFDITKSYRIIYGRWCECTGWNSYAHELIPNPRATITEPMLIIKKENYPVSADKMAAAIRQVKAQSSVKQKSNAGMEMNQRKF

pLDDT: mean 84.44, std 15.09, range [33.84, 98.38]

Nearest PDB structures (foldseek):
  6a99-assembly2_D  TM=7.030E-01  e=1.958E-02  Mastigocladus laminosus UTEX LB 1931
  6al6-assembly1_A  TM=7.021E-01  e=2.424E-02  Fischerella sp. ATCC 43239
  6a9f-assembly1_C  TM=6.928E-01  e=3.713E-02  Mastigocladus laminosus UTEX LB 1931
  5u8q-assembly1_A  TM=1.772E-01  e=2.066E-02  Homo sapiens

Mean predicted aligned error: 10.61 Å

Solvent-accessible surface area (backbone atoms only — not comparable to full-atom values): 16832 Å² total; per-residue (Å²): 81,46,31,71,58,40,43,81,79,27,82,50,55,43,53,79,40,48,77,82,47,61,37,50,74,44,85,44,59,48,63,42,82,56,65,47,80,74,44,72,48,80,47,81,44,53,28,56,38,30,32,39,40,37,32,32,33,30,41,44,66,42,100,51,62,56,37,66,23,29,34,28,41,45,46,73,53,85,94,60,59,45,71,73,44,72,37,85,50,70,77,61,48,84,58,64,48,79,50,73,48,77,44,72,42,62,78,62,80,58,78,38,84,41,44,42,34,37,29,37,51,16,57,50,80,48,40,31,32,18,35,38,39,38,75,76,43,75,42,80,36,55,53,38,60,68,71,61,27,37,61,48,71,54,76,37,80,60,54,101,62,31,30,25,49,34,42,35,64,72,37,84,87,55,88,71,45,53,65,39,46,34,42,26,39,32,48,99,86,68,45,70,39,86,69,16,53,38,68,48,54,78,81,53,60,93,47,83,57,27,35,52,43,9,34,64,73,36,47,64,69,56,75,80,50,67,16,46,42,56,44,87,50,30,34,40,42,34,34,30,33,34,37,86,81,26,25,68,32,26,24,32,43,33,36,35,53,32,98,78,50,40,85,88,44,47,52,40,79,80,44,78,46,81,42,89,80,51,71,71,60,48,59,50,39,53,52,51,56,59,56,54,50,54,51,51,52,52,53,53,56,55,51,59,63,61,67,72,71,121